Protein AF-A0AAV9V691-F1 (afdb_monomer)

Solvent-accessible surface area (backbone atoms only — not comparable to full-atom values): 13688 Å² total; per-residue (Å²): 112,44,96,52,54,82,47,73,67,55,52,52,52,66,67,30,69,69,50,48,50,52,45,25,58,55,44,58,69,41,47,50,92,83,67,84,75,72,40,71,74,77,94,79,80,56,60,44,80,75,78,66,87,93,63,87,56,94,46,43,72,40,26,26,56,48,25,24,44,19,45,75,71,29,72,48,34,29,52,55,43,41,38,36,78,71,73,39,44,90,69,46,62,90,45,53,35,74,49,48,75,72,30,50,37,33,71,47,79,34,92,55,38,46,93,62,92,50,74,54,46,69,54,70,33,84,50,69,40,36,71,58,64,63,39,53,26,38,38,93,49,43,62,63,52,47,41,51,60,72,50,44,40,34,46,43,77,42,93,51,72,90,46,60,81,44,72,86,56,44,42,83,38,81,86,61,90,59,52,72,50,51,34,66,63,38,40,24,37,52,43,69,86,78,40,48,88,62,42,59,93,78,50,49,38,63,54,72,78,41,44,60,73,40,71,51,75,45,53,44,65,34,39,34,29,28,56,36,74,70,86,74,84,91,135

Structure (mmCIF, N/CA/C/O backbone):
data_AF-A0AAV9V691-F1
#
_entry.id   AF-A0AAV9V691-F1
#
loop_
_atom_site.group_PDB
_atom_site.id
_atom_site.type_symbol
_atom_site.label_atom_id
_atom_site.label_alt_id
_atom_site.label_comp_id
_atom_site.label_asym_id
_atom_site.label_entity_id
_atom_site.label_seq_id
_atom_site.pdbx_PDB_ins_code
_atom_site.Cartn_x
_atom_site.Cartn_y
_atom_site.Cartn_z
_atom_site.occupancy
_atom_site.B_iso_or_equiv
_atom_site.auth_seq_id
_atom_site.auth_comp_id
_atom_site.auth_asym_id
_atom_site.auth_atom_id
_atom_site.pdbx_PDB_model_num
ATOM 1 N N . MET A 1 1 ? -16.175 6.890 -10.662 1.00 84.31 1 MET A N 1
ATOM 2 C CA . MET A 1 1 ? -16.236 6.809 -9.187 1.00 84.31 1 MET A CA 1
ATOM 3 C C . MET A 1 1 ? -17.345 7.741 -8.751 1.00 84.31 1 MET A C 1
ATOM 5 O O . MET A 1 1 ? -17.356 8.876 -9.211 1.00 84.31 1 MET A O 1
ATOM 9 N N . TYR A 1 2 ? -18.272 7.267 -7.932 1.00 90.62 2 TYR A N 1
ATOM 10 C CA . TYR A 1 2 ? -19.352 8.063 -7.368 1.00 90.62 2 TYR A CA 1
ATOM 11 C C . TYR A 1 2 ? -18.982 8.450 -5.936 1.00 90.62 2 TYR A C 1
ATOM 13 O O . TYR A 1 2 ? -18.690 7.578 -5.114 1.00 90.62 2 TYR A O 1
ATOM 21 N N . ALA A 1 3 ? -19.002 9.751 -5.639 1.00 92.06 3 ALA A N 1
ATOM 22 C CA . ALA A 1 3 ? -18.793 10.302 -4.298 1.00 92.06 3 ALA A CA 1
ATOM 23 C C . ALA A 1 3 ? -20.068 10.152 -3.445 1.00 92.06 3 ALA A C 1
ATOM 25 O O . ALA A 1 3 ? -20.663 11.128 -2.998 1.00 92.06 3 ALA A O 1
ATOM 26 N N . ILE A 1 4 ? -20.524 8.908 -3.296 1.00 94.56 4 ILE A N 1
ATOM 27 C CA . ILE A 1 4 ? -21.661 8.515 -2.463 1.00 94.56 4 ILE A CA 1
ATOM 28 C C . ILE A 1 4 ? -21.077 7.697 -1.324 1.00 94.56 4 ILE A C 1
ATOM 30 O O . ILE A 1 4 ? -20.443 6.674 -1.572 1.00 94.56 4 ILE A O 1
ATOM 34 N N . PHE A 1 5 ? -21.264 8.163 -0.096 1.00 95.25 5 PHE A N 1
ATOM 35 C CA . PHE A 1 5 ? -20.570 7.607 1.062 1.00 95.25 5 PHE A CA 1
ATOM 36 C C . PHE A 1 5 ? -21.509 6.898 2.035 1.00 95.25 5 PHE A C 1
ATOM 38 O O . PHE A 1 5 ? -21.059 5.981 2.705 1.00 95.25 5 PHE A O 1
ATOM 45 N N . ASP A 1 6 ? -22.788 7.274 2.096 1.00 96.00 6 ASP A N 1
ATOM 46 C CA . ASP A 1 6 ? -23.715 6.906 3.180 1.00 96.00 6 ASP A CA 1
ATOM 47 C C . ASP A 1 6 ? -25.071 6.388 2.656 1.00 96.00 6 ASP A C 1
ATOM 49 O O . ASP A 1 6 ? -26.141 6.693 3.177 1.00 96.00 6 ASP A O 1
ATOM 53 N N . SER A 1 7 ? -25.064 5.655 1.538 1.00 96.81 7 SER A N 1
ATOM 54 C CA . SER A 1 7 ? -26.305 5.067 1.014 1.00 96.81 7 SER A CA 1
ATOM 55 C C . SER A 1 7 ? -26.796 3.893 1.881 1.00 96.81 7 SER A C 1
ATOM 57 O O . SER A 1 7 ? -25.975 3.192 2.483 1.00 96.81 7 SER A O 1
ATOM 59 N N . PRO A 1 8 ? -28.110 3.579 1.882 1.00 97.69 8 PRO A N 1
ATOM 60 C CA . PRO A 1 8 ? -28.641 2.420 2.607 1.00 97.69 8 PRO A CA 1
ATOM 61 C C . PRO A 1 8 ? -27.937 1.102 2.260 1.00 97.69 8 PRO A C 1
ATOM 63 O O . PRO A 1 8 ? -27.671 0.293 3.144 1.00 97.69 8 PRO A O 1
ATOM 66 N N . MET A 1 9 ? -27.576 0.910 0.986 1.00 95.88 9 MET A N 1
ATOM 67 C CA . MET A 1 9 ? -26.823 -0.259 0.525 1.00 95.88 9 MET A CA 1
ATOM 68 C C . MET A 1 9 ? -25.415 -0.311 1.137 1.00 95.88 9 MET A C 1
ATOM 70 O O . MET A 1 9 ? -25.027 -1.348 1.671 1.00 95.88 9 MET A O 1
ATOM 74 N N . GLN A 1 10 ? -24.669 0.801 1.130 1.00 97.19 10 GLN A N 1
ATOM 75 C CA . GLN A 1 10 ? -23.324 0.841 1.718 1.00 97.19 10 GLN A CA 1
ATOM 76 C C . GLN A 1 10 ? -23.354 0.557 3.222 1.00 97.19 10 GLN A C 1
ATOM 78 O O . GLN A 1 10 ? -22.519 -0.196 3.720 1.00 97.19 10 GLN A O 1
ATOM 83 N N . ASN A 1 11 ? -24.327 1.114 3.943 1.00 97.06 11 ASN A N 1
ATOM 84 C CA . ASN A 1 11 ? -24.468 0.873 5.378 1.00 97.06 11 ASN A CA 1
ATOM 85 C C . ASN A 1 11 ? -24.881 -0.561 5.691 1.00 97.06 11 ASN A C 1
ATOM 87 O O . ASN A 1 11 ? -24.347 -1.148 6.633 1.00 97.06 11 ASN A O 1
ATOM 91 N N . ALA A 1 12 ? -25.769 -1.150 4.887 1.00 97.06 12 ALA A N 1
ATOM 92 C CA . ALA A 1 12 ? -26.152 -2.549 5.033 1.00 97.06 12 ALA A CA 1
ATOM 93 C C . ALA A 1 12 ? -24.950 -3.490 4.849 1.00 97.06 12 ALA A C 1
ATOM 95 O O . ALA A 1 12 ? -24.762 -4.392 5.658 1.00 97.06 12 ALA A O 1
ATOM 96 N N . ILE A 1 13 ? -24.097 -3.250 3.845 1.00 96.62 13 ILE A N 1
ATOM 97 C CA . ILE A 1 13 ? -22.879 -4.050 3.630 1.00 96.62 13 ILE A CA 1
ATOM 98 C C . ILE A 1 13 ? -21.890 -3.872 4.788 1.00 96.62 13 ILE A C 1
ATOM 100 O O . I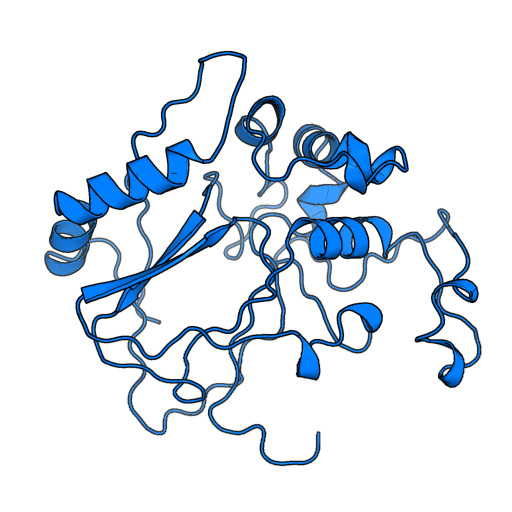LE A 1 13 ? -21.435 -4.858 5.362 1.00 96.62 13 ILE A O 1
ATOM 104 N N . ARG A 1 14 ? -21.581 -2.626 5.179 1.00 96.19 14 ARG A N 1
ATOM 105 C CA . ARG A 1 14 ? -20.597 -2.333 6.241 1.00 96.19 14 ARG A CA 1
ATOM 106 C C . ARG A 1 14 ? -20.982 -2.927 7.594 1.00 96.19 14 ARG A C 1
ATOM 108 O O . ARG A 1 14 ? -20.100 -3.336 8.340 1.00 96.19 14 ARG A O 1
ATOM 115 N N . SER A 1 15 ? -22.279 -2.954 7.902 1.00 96.31 15 SER A N 1
ATOM 116 C CA . SER A 1 15 ? -22.815 -3.483 9.163 1.00 96.31 15 SER A CA 1
ATOM 117 C C . SER A 1 15 ? -23.206 -4.963 9.103 1.00 96.31 15 SER A C 1
ATOM 119 O O . SER A 1 15 ? -23.631 -5.514 10.119 1.00 96.31 15 SER A O 1
ATOM 121 N N . HIS A 1 16 ? -23.053 -5.629 7.951 1.00 97.75 16 HIS A N 1
ATOM 122 C CA . HIS A 1 16 ? -23.400 -7.040 7.817 1.00 97.75 16 HIS A CA 1
ATOM 123 C C . HIS A 1 16 ? -22.534 -7.903 8.758 1.00 97.75 16 HIS A C 1
ATOM 125 O O . HIS A 1 16 ? -21.306 -7.759 8.745 1.00 97.75 16 HIS A O 1
ATOM 131 N N . PRO A 1 17 ? -23.113 -8.839 9.538 1.00 97.81 17 PRO A N 1
ATOM 132 C CA . PRO A 1 17 ? -22.362 -9.633 10.515 1.00 97.81 17 PRO A CA 1
ATOM 133 C C . PRO A 1 17 ? -21.155 -10.377 9.928 1.00 97.81 17 PRO A C 1
ATOM 135 O O . PRO A 1 17 ? -20.081 -10.373 10.528 1.00 97.81 17 PRO A O 1
ATOM 138 N N . ASP A 1 18 ? -21.295 -10.957 8.732 1.00 97.62 18 ASP A N 1
ATOM 139 C CA . ASP A 1 18 ? -20.185 -11.658 8.068 1.00 97.62 18 ASP A CA 1
ATOM 140 C C . ASP A 1 18 ? -19.068 -10.707 7.625 1.00 97.62 18 ASP A C 1
ATOM 142 O O . ASP A 1 18 ? -17.893 -11.071 7.676 1.00 97.62 18 ASP A O 1
ATOM 146 N N . HIS A 1 19 ? -19.416 -9.471 7.256 1.00 97.31 19 HIS A N 1
ATOM 147 C CA . HIS A 1 19 ? -18.444 -8.453 6.872 1.00 97.31 19 HIS A CA 1
ATOM 148 C C . HIS A 1 19 ? -17.639 -7.978 8.093 1.00 97.31 19 HIS A C 1
ATOM 150 O O . HIS A 1 19 ? -16.414 -7.889 8.046 1.00 97.31 19 HIS A O 1
ATOM 156 N N . LEU A 1 20 ? -18.308 -7.765 9.229 1.00 98.00 20 LEU A N 1
ATOM 157 C CA . LEU A 1 20 ? -17.634 -7.455 10.494 1.00 98.00 20 LEU A CA 1
ATOM 158 C C . LEU A 1 20 ? -16.747 -8.619 10.963 1.00 98.00 20 LEU A C 1
ATOM 160 O O . LEU A 1 20 ? -15.638 -8.401 11.451 1.00 98.00 20 LEU A O 1
ATOM 164 N N . LYS A 1 21 ? -17.209 -9.863 10.780 1.00 98.25 21 LYS A N 1
ATOM 165 C CA . LYS A 1 21 ? -16.448 -11.068 11.126 1.00 98.25 21 LYS A CA 1
ATOM 166 C C . LYS A 1 21 ? -15.164 -11.184 10.305 1.00 98.25 21 LYS A C 1
ATOM 168 O O . LYS A 1 21 ? -14.109 -11.384 10.900 1.00 98.25 21 LYS A O 1
ATOM 173 N N . ILE A 1 22 ? -15.231 -11.037 8.976 1.00 98.00 22 ILE A N 1
ATOM 174 C CA . ILE A 1 22 ? -14.033 -11.134 8.127 1.00 98.00 22 ILE A CA 1
ATOM 175 C C . ILE A 1 22 ? -13.051 -9.995 8.407 1.00 98.00 22 ILE A C 1
ATOM 177 O O . ILE A 1 22 ? -11.857 -10.254 8.515 1.00 98.00 22 ILE A O 1
ATOM 181 N N . GLN A 1 23 ? -13.530 -8.764 8.617 1.00 98.25 23 GLN A N 1
ATOM 182 C CA . GLN A 1 23 ? -12.665 -7.639 8.977 1.00 98.25 23 GLN A CA 1
ATOM 183 C C . GLN A 1 23 ? -11.937 -7.874 10.301 1.00 98.25 23 GLN A C 1
ATOM 185 O O . GLN A 1 23 ? -10.727 -7.678 10.366 1.00 98.25 23 GLN A O 1
ATOM 190 N N . ARG A 1 24 ? -12.641 -8.362 11.333 1.00 98.31 24 ARG A N 1
ATOM 191 C CA . ARG A 1 24 ? -12.008 -8.731 12.606 1.00 98.31 24 ARG A CA 1
ATOM 192 C C . ARG A 1 24 ? -10.957 -9.825 12.411 1.00 98.31 24 ARG A C 1
ATOM 194 O O . ARG A 1 24 ? -9.867 -9.720 12.961 1.00 98.31 24 ARG A O 1
ATOM 201 N N . SER A 1 25 ? -11.261 -10.859 11.623 1.00 98.44 25 SER A N 1
ATOM 202 C CA . SER A 1 25 ? -10.307 -11.933 11.320 1.00 98.44 25 SER A CA 1
ATOM 203 C C . SER A 1 25 ? -9.070 -11.435 10.571 1.00 98.44 25 SER A C 1
ATOM 205 O O . SER A 1 25 ? -7.972 -11.886 10.874 1.00 98.44 25 SER A O 1
ATOM 207 N N . LEU A 1 26 ? -9.230 -10.503 9.628 1.00 98.38 26 LEU A N 1
ATOM 208 C CA . LEU A 1 26 ? -8.114 -9.883 8.913 1.00 98.38 26 LEU A CA 1
ATOM 209 C C . LEU A 1 26 ? -7.270 -9.014 9.848 1.00 98.38 26 LEU A C 1
ATOM 211 O O . LEU A 1 26 ? -6.055 -9.170 9.888 1.00 98.38 26 LEU A O 1
ATOM 215 N N . ASN A 1 27 ? -7.898 -8.144 10.642 1.00 98.00 27 ASN A N 1
ATOM 216 C CA . ASN A 1 27 ? -7.187 -7.291 11.594 1.00 98.00 27 ASN A CA 1
ATOM 217 C C . ASN A 1 27 ? -6.409 -8.111 12.634 1.00 98.00 27 ASN A C 1
ATOM 219 O O . ASN A 1 27 ? -5.321 -7.709 13.019 1.00 98.00 27 ASN A O 1
ATOM 223 N N . ALA A 1 28 ? -6.917 -9.280 13.035 1.00 97.44 28 ALA A N 1
ATOM 224 C CA . ALA A 1 28 ? -6.235 -10.187 13.961 1.00 97.44 28 ALA A CA 1
ATOM 225 C C . ALA A 1 28 ? -4.963 -10.853 13.391 1.00 97.44 28 ALA A C 1
ATOM 227 O O . ALA A 1 28 ? -4.274 -11.554 14.128 1.00 97.44 28 ALA A O 1
ATOM 228 N N . LEU A 1 29 ? -4.652 -10.668 12.100 1.00 97.44 29 LEU A N 1
ATOM 229 C CA . LEU A 1 29 ? -3.357 -11.061 11.526 1.00 97.44 29 LEU A CA 1
ATOM 230 C C . LEU A 1 29 ? -2.223 -10.121 11.948 1.00 97.44 29 LEU A C 1
ATOM 232 O O . LEU A 1 29 ? -1.059 -10.500 11.869 1.00 97.44 29 LEU A O 1
ATOM 236 N N . TRP A 1 30 ? -2.568 -8.905 12.364 1.00 97.62 30 TRP A N 1
ATOM 237 C CA . TRP A 1 30 ? -1.624 -7.936 12.893 1.00 97.62 30 TRP A CA 1
ATOM 238 C C . TRP A 1 30 ? -1.417 -8.155 14.387 1.00 97.62 30 TRP A C 1
ATOM 240 O O . TRP A 1 30 ? -2.305 -8.662 15.078 1.00 97.62 30 TRP A O 1
ATOM 250 N N . HIS A 1 31 ? -0.259 -7.746 14.897 1.00 97.06 31 HIS A N 1
ATOM 251 C CA . HIS A 1 31 ? 0.079 -7.901 16.309 1.00 97.06 31 HIS A CA 1
ATOM 252 C C . HIS A 1 31 ? 0.609 -6.604 16.921 1.00 97.06 31 HIS A C 1
ATOM 254 O O . HIS A 1 31 ? 1.127 -5.732 16.230 1.00 97.06 31 HIS A O 1
ATOM 260 N N . ASP A 1 32 ? 0.397 -6.464 18.227 1.00 96.12 32 ASP A N 1
ATOM 261 C CA . ASP A 1 32 ? 0.822 -5.327 19.042 1.00 96.12 32 ASP A CA 1
ATOM 262 C C . ASP A 1 32 ? 1.075 -5.829 20.466 1.00 96.12 32 ASP A C 1
ATOM 264 O O . ASP A 1 32 ? 0.143 -6.217 21.176 1.00 96.12 32 ASP A O 1
ATOM 268 N N . GLU A 1 33 ? 2.331 -5.820 20.899 1.00 93.00 33 GLU A N 1
ATOM 269 C CA . GLU A 1 33 ? 2.712 -6.309 22.228 1.00 93.00 33 GLU A CA 1
ATOM 270 C C . GLU A 1 33 ? 2.202 -5.415 23.371 1.00 93.00 33 GLU A C 1
ATOM 272 O O . GLU A 1 33 ? 2.135 -5.858 24.518 1.00 93.00 33 GLU A O 1
ATOM 277 N N . THR A 1 34 ? 1.814 -4.167 23.084 1.00 93.31 34 THR A N 1
ATOM 278 C CA . THR A 1 34 ? 1.322 -3.234 24.112 1.00 93.31 34 THR 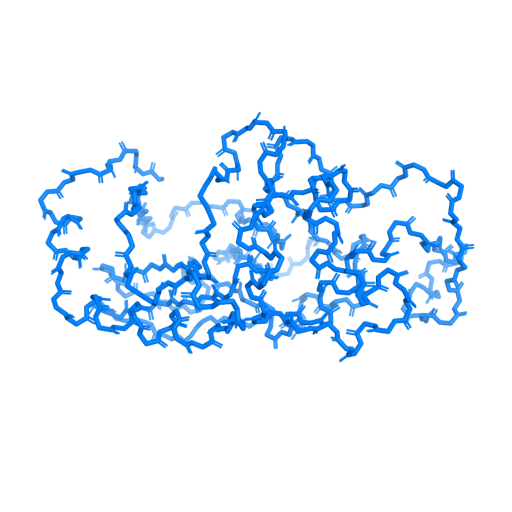A CA 1
ATOM 279 C C . THR A 1 34 ? -0.101 -3.550 24.579 1.00 93.31 34 THR A C 1
ATOM 281 O O . THR A 1 34 ? -0.492 -3.144 25.673 1.00 93.31 34 THR A O 1
ATOM 284 N N . GLY A 1 35 ? -0.886 -4.264 23.761 1.00 89.31 35 GLY A N 1
ATOM 285 C CA . GLY A 1 35 ? -2.296 -4.562 24.032 1.00 89.31 35 GLY A CA 1
ATOM 286 C C . GLY A 1 35 ? -3.246 -3.361 23.919 1.00 89.31 35 GLY A C 1
ATOM 287 O O . GLY A 1 35 ? -4.389 -3.451 24.362 1.00 89.31 35 GLY A O 1
ATOM 288 N N . GLU A 1 36 ? -2.800 -2.238 23.348 1.00 93.31 36 GLU A N 1
ATOM 289 C CA . GLU A 1 36 ? -3.615 -1.020 23.196 1.00 93.31 36 GLU A CA 1
ATOM 290 C C . GLU A 1 36 ? -4.531 -1.049 21.962 1.00 93.31 36 GLU A C 1
ATOM 292 O O . GLU A 1 36 ? -5.448 -0.234 21.841 1.00 93.31 36 GLU A O 1
ATOM 297 N N . THR A 1 37 ? -4.290 -1.974 21.033 1.00 95.12 37 THR A N 1
ATOM 298 C CA . THR A 1 37 ? -5.071 -2.126 19.803 1.00 95.12 37 THR A CA 1
ATOM 299 C C . THR A 1 37 ? -6.130 -3.223 19.926 1.00 95.12 37 THR A C 1
ATOM 301 O O . THR A 1 37 ? -6.030 -4.150 20.728 1.00 95.12 37 THR A O 1
ATOM 304 N N . SER A 1 38 ? -7.186 -3.109 19.118 1.00 95.81 38 SER A N 1
ATOM 305 C CA . SER A 1 38 ? -8.257 -4.105 19.013 1.00 95.81 38 SER A CA 1
ATOM 306 C C . SER A 1 38 ? -8.442 -4.512 17.551 1.00 95.81 38 SER A C 1
ATOM 308 O O . SER A 1 38 ? -8.369 -3.648 16.674 1.00 95.81 38 SER A O 1
ATOM 310 N N . PRO A 1 39 ? -8.736 -5.795 17.260 1.00 97.06 39 PRO A N 1
ATOM 311 C CA . PRO A 1 39 ? -9.086 -6.220 15.910 1.00 97.06 39 PRO A CA 1
ATOM 312 C C . PRO A 1 39 ? -10.493 -5.764 15.486 1.00 97.06 39 PRO A C 1
ATOM 314 O O . PRO A 1 39 ? -10.868 -5.946 14.326 1.00 97.06 39 PRO A O 1
ATOM 317 N N . ASP A 1 40 ? -11.292 -5.196 16.395 1.00 96.94 40 ASP A N 1
ATOM 318 C CA . ASP A 1 40 ? -12.633 -4.704 16.084 1.00 96.94 40 ASP A CA 1
ATOM 319 C C . ASP A 1 40 ? -12.592 -3.575 15.042 1.00 96.94 40 ASP A C 1
ATOM 321 O O . ASP A 1 40 ? -11.902 -2.572 15.240 1.00 96.94 40 ASP A O 1
ATOM 325 N N . PRO A 1 41 ? -13.322 -3.706 13.920 1.00 96.12 41 PRO A N 1
ATOM 326 C CA . PRO A 1 41 ? -13.259 -2.715 12.860 1.00 96.12 41 PRO A CA 1
ATOM 327 C C . PRO A 1 41 ? -14.014 -1.432 13.217 1.00 96.12 41 PRO A C 1
ATOM 329 O O . PRO A 1 41 ? -15.099 -1.454 13.800 1.00 96.12 41 PRO A O 1
ATOM 332 N N . LEU A 1 42 ? -13.470 -0.306 12.757 1.00 95.00 42 LEU A N 1
ATOM 333 C CA . LEU A 1 42 ? -14.174 0.971 12.687 1.00 95.00 42 LEU A CA 1
ATOM 334 C C . LEU A 1 42 ? -14.857 1.131 11.323 1.00 95.00 42 LEU A C 1
ATOM 336 O O . LEU A 1 42 ? -14.433 0.554 10.320 1.00 95.00 42 LEU A O 1
ATOM 340 N N . ILE A 1 43 ? -15.896 1.965 11.265 1.00 94.00 43 ILE A N 1
ATOM 341 C CA . ILE A 1 43 ? -16.561 2.289 9.999 1.00 94.00 43 ILE A CA 1
ATOM 342 C C . ILE A 1 43 ? -15.767 3.379 9.272 1.00 94.00 43 ILE A C 1
ATOM 344 O O . ILE A 1 43 ? -15.696 4.518 9.731 1.00 94.00 43 ILE A O 1
ATOM 348 N N . TYR A 1 44 ? -15.225 3.038 8.103 1.00 94.25 44 TYR A N 1
ATOM 349 C CA . TYR A 1 44 ? -14.601 3.980 7.175 1.00 94.25 44 TYR A CA 1
ATOM 350 C C . TYR A 1 44 ? -15.508 4.219 5.962 1.00 94.25 44 TYR A C 1
ATOM 352 O O . TYR A 1 44 ? -15.948 3.278 5.294 1.00 94.25 44 TYR A O 1
ATOM 360 N N . TYR A 1 45 ? -15.808 5.487 5.689 1.00 94.62 45 TYR A N 1
ATOM 361 C CA . TYR A 1 45 ? -16.681 5.898 4.594 1.00 94.62 45 TYR A CA 1
ATOM 362 C C . TYR A 1 45 ? -15.854 6.122 3.329 1.00 94.62 45 TYR A C 1
ATOM 364 O O . TYR A 1 45 ? -15.000 7.001 3.287 1.00 94.62 45 TYR A O 1
ATOM 372 N N . ASP A 1 46 ? -16.150 5.347 2.289 1.00 94.94 46 ASP A N 1
ATOM 373 C CA . ASP A 1 46 ? -15.528 5.452 0.967 1.00 94.94 46 ASP A CA 1
ATOM 374 C C . ASP A 1 46 ? -16.605 5.404 -0.127 1.00 94.94 46 ASP A C 1
ATOM 376 O O . ASP A 1 46 ? -17.746 4.986 0.119 1.00 94.94 46 ASP A O 1
ATOM 380 N N . GLY A 1 47 ? -16.258 5.895 -1.313 1.00 94.75 47 GLY A N 1
ATOM 381 C CA . GLY A 1 47 ? -17.152 5.999 -2.456 1.00 94.75 47 GLY A CA 1
ATOM 382 C C . GLY A 1 47 ? -17.439 4.654 -3.126 1.00 94.75 47 GLY A C 1
ATOM 383 O O . GLY A 1 47 ? -16.895 3.609 -2.775 1.00 94.75 47 GLY A O 1
ATOM 384 N N . VAL A 1 48 ? -18.288 4.690 -4.153 1.00 94.69 48 VAL A N 1
ATOM 385 C CA . VAL A 1 48 ? -18.664 3.505 -4.939 1.00 94.69 48 VAL A CA 1
ATOM 386 C C . VAL A 1 48 ? -18.088 3.607 -6.342 1.00 94.69 48 VAL A C 1
ATOM 388 O O . VAL A 1 48 ? -18.135 4.657 -6.991 1.00 94.69 48 VAL A O 1
ATOM 391 N N . ARG A 1 49 ? -17.564 2.495 -6.853 1.00 91.38 49 ARG A N 1
ATOM 392 C CA . ARG A 1 49 ? -17.117 2.395 -8.240 1.00 91.38 49 ARG A CA 1
ATOM 393 C C . ARG A 1 49 ? -18.109 1.567 -9.042 1.00 91.38 49 ARG A C 1
ATOM 395 O O . ARG A 1 49 ? -18.166 0.358 -8.873 1.00 91.38 49 ARG A O 1
ATOM 402 N N . ASP A 1 50 ? -18.801 2.224 -9.960 1.00 90.31 50 ASP A N 1
ATOM 403 C CA . ASP A 1 50 ? -19.510 1.576 -11.060 1.00 90.31 50 ASP A CA 1
ATOM 404 C C . ASP A 1 50 ? -18.793 1.936 -12.371 1.00 90.31 50 ASP A C 1
ATOM 406 O O . ASP A 1 50 ? -18.377 3.084 -12.578 1.00 90.31 50 ASP A O 1
ATOM 410 N N . ARG A 1 51 ? -18.535 0.906 -13.178 1.00 85.81 51 ARG A N 1
ATOM 411 C CA . ARG A 1 51 ? -17.813 0.977 -14.449 1.00 85.81 51 ARG A CA 1
ATOM 412 C C . ARG A 1 51 ? -18.595 0.160 -15.479 1.00 85.81 51 ARG A C 1
ATOM 414 O O . ARG A 1 51 ? -18.401 -1.055 -15.550 1.00 85.81 51 ARG A O 1
ATOM 421 N N . PRO A 1 52 ? -19.430 0.812 -16.299 1.00 85.38 52 PRO A N 1
ATOM 422 C CA . PRO A 1 52 ? -20.120 0.147 -17.388 1.00 85.38 52 PRO A CA 1
ATOM 423 C C . PRO A 1 52 ? -19.153 -0.528 -18.379 1.00 85.38 52 PRO A C 1
ATOM 425 O O . PRO A 1 52 ? -18.014 -0.068 -18.558 1.00 85.38 52 PRO A O 1
ATOM 428 N N . PRO A 1 53 ? -19.603 -1.587 -19.077 1.00 83.31 53 PRO A N 1
ATOM 429 C CA . PRO A 1 53 ? -18.845 -2.198 -20.162 1.00 83.31 53 PRO A CA 1
ATOM 430 C C . PRO A 1 53 ? -18.398 -1.165 -21.205 1.00 83.31 53 PRO A C 1
ATOM 432 O O . PRO A 1 53 ? -19.096 -0.190 -21.472 1.00 83.31 53 PRO A O 1
ATOM 435 N N . ASN A 1 54 ? -17.237 -1.397 -21.825 1.00 80.44 54 ASN A N 1
ATOM 436 C CA . ASN A 1 54 ? -16.649 -0.545 -22.871 1.00 80.44 54 ASN A CA 1
ATOM 437 C C . ASN A 1 54 ? -16.295 0.895 -22.454 1.00 80.44 54 ASN A C 1
ATOM 439 O O . ASN A 1 54 ? -15.912 1.697 -23.305 1.00 80.44 54 ASN A O 1
ATOM 443 N N . GLN A 1 55 ? -16.346 1.233 -21.163 1.00 79.44 55 GLN A N 1
ATOM 444 C CA . GLN A 1 55 ? -15.840 2.521 -20.702 1.00 79.44 55 GLN A CA 1
ATOM 445 C C . GLN A 1 55 ? -14.305 2.550 -20.755 1.00 79.44 55 GLN A C 1
ATOM 447 O O . GLN A 1 55 ? -13.623 1.734 -20.113 1.00 79.44 55 GLN A O 1
ATOM 452 N N . VAL A 1 56 ? -13.768 3.522 -21.500 1.00 72.38 56 VAL A N 1
ATOM 453 C CA . VAL A 1 56 ? -12.329 3.804 -21.560 1.00 72.38 56 VAL A CA 1
ATOM 454 C C . VAL A 1 56 ? -11.843 4.185 -20.165 1.00 72.38 56 VAL A C 1
ATOM 456 O O . VAL A 1 56 ? -12.406 5.054 -19.502 1.00 72.38 56 VAL A O 1
ATOM 459 N N . PHE A 1 57 ? -10.794 3.509 -19.714 1.00 72.00 57 PHE A N 1
ATOM 460 C CA . PHE A 1 57 ? -10.130 3.773 -18.448 1.00 72.00 57 PHE A CA 1
ATOM 461 C C . PHE A 1 57 ? -8.634 3.772 -18.718 1.00 72.00 57 PHE A C 1
ATOM 463 O O . PHE A 1 57 ? -8.128 2.799 -19.270 1.00 72.00 57 PHE A O 1
ATOM 470 N N . LEU A 1 58 ? -7.949 4.843 -18.318 1.00 68.8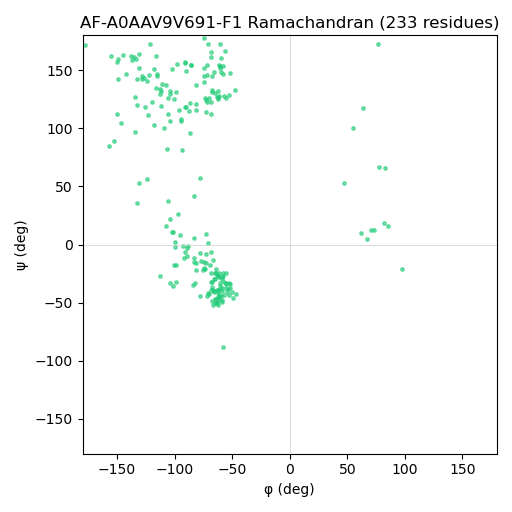1 58 LEU A N 1
ATOM 471 C CA . LEU A 1 58 ? -6.512 5.024 -18.550 1.00 68.81 58 LEU A CA 1
ATOM 472 C C . LEU A 1 58 ? -5.636 4.094 -17.695 1.00 68.81 58 LEU A C 1
ATOM 474 O O . LEU A 1 58 ? -4.415 4.131 -17.790 1.00 68.81 58 LEU A O 1
ATOM 478 N N . GLY A 1 59 ? -6.248 3.232 -16.878 1.00 75.88 59 GLY A N 1
ATOM 479 C CA . GLY A 1 59 ? -5.517 2.439 -15.904 1.00 75.88 59 GLY A CA 1
ATOM 480 C C . GLY A 1 59 ? -5.125 3.286 -14.698 1.00 75.88 59 GLY A C 1
ATOM 481 O O . GLY A 1 59 ? -5.307 4.502 -14.662 1.00 75.88 59 GLY A O 1
ATOM 482 N N . LEU A 1 60 ? -4.593 2.620 -13.685 1.00 86.25 60 LEU A N 1
ATOM 483 C CA . LEU A 1 60 ? -3.800 3.271 -12.652 1.00 86.25 60 LEU A CA 1
ATOM 484 C C . LEU A 1 60 ? -2.550 2.415 -12.488 1.00 86.25 60 LEU A C 1
ATOM 486 O O . LEU A 1 60 ? -2.671 1.217 -12.224 1.00 86.25 60 LEU A O 1
ATOM 490 N N . GLY A 1 61 ? -1.379 3.007 -12.729 1.00 91.62 61 GLY A N 1
ATOM 491 C CA . GLY A 1 61 ? -0.105 2.295 -12.663 1.00 91.62 61 GLY A CA 1
ATOM 492 C C . GLY A 1 61 ? 0.171 1.716 -11.270 1.00 91.62 61 GLY A C 1
ATOM 493 O O . GLY A 1 61 ? -0.578 1.998 -10.332 1.00 91.62 61 GLY A O 1
ATOM 494 N N . PRO A 1 62 ? 1.229 0.907 -11.116 1.00 95.56 62 PRO A N 1
ATOM 495 C CA . PRO A 1 62 ? 1.600 0.345 -9.824 1.00 95.56 62 PRO A CA 1
ATOM 496 C C . PRO A 1 62 ? 1.805 1.447 -8.780 1.00 95.56 62 PRO A C 1
ATOM 498 O O . PRO A 1 62 ? 2.552 2.399 -9.001 1.00 95.56 62 PRO A O 1
ATOM 501 N N . HIS A 1 63 ? 1.114 1.343 -7.651 1.00 96.81 63 HIS A N 1
ATOM 502 C CA . HIS A 1 63 ? 1.219 2.296 -6.551 1.00 96.81 63 HIS A CA 1
ATOM 503 C C . HIS A 1 63 ? 0.968 1.623 -5.206 1.00 96.81 63 HIS A C 1
ATOM 505 O O . HIS A 1 63 ? 0.365 0.554 -5.139 1.00 96.81 63 HIS A O 1
ATOM 511 N N . ILE A 1 64 ? 1.443 2.262 -4.142 1.00 96.88 64 ILE A N 1
ATOM 512 C CA . ILE A 1 64 ? 1.118 1.945 -2.754 1.00 96.88 64 ILE A CA 1
ATOM 513 C C . ILE A 1 64 ? 0.467 3.194 -2.165 1.00 96.88 64 ILE A C 1
ATOM 515 O O . ILE A 1 64 ? 1.043 4.287 -2.194 1.00 96.88 64 ILE A O 1
ATOM 519 N N . ASP A 1 65 ? -0.750 3.049 -1.654 1.00 94.75 65 ASP A N 1
ATOM 520 C CA . ASP A 1 65 ? -1.464 4.165 -1.043 1.00 94.75 65 ASP A CA 1
ATOM 521 C C . ASP A 1 65 ? -0.863 4.572 0.303 1.00 94.75 65 ASP A C 1
ATOM 523 O O . ASP A 1 65 ? 0.017 3.905 0.852 1.00 94.75 65 ASP A O 1
ATOM 527 N N . ALA A 1 66 ? -1.389 5.683 0.820 1.00 82.00 66 ALA A N 1
ATOM 528 C CA . ALA A 1 66 ? -1.123 6.231 2.142 1.00 82.00 66 ALA A CA 1
ATOM 529 C C . ALA A 1 66 ? 0.369 6.470 2.425 1.00 82.00 66 ALA A C 1
ATOM 531 O O . ALA A 1 66 ? 1.121 5.572 2.783 1.00 82.00 66 ALA A O 1
ATOM 532 N N . GLY A 1 67 ? 0.788 7.728 2.288 1.00 81.56 67 GLY A N 1
ATOM 533 C CA . GLY A 1 67 ? 2.101 8.180 2.734 1.00 81.56 67 GLY A CA 1
ATOM 534 C C . GLY A 1 67 ? 3.226 7.917 1.755 1.00 81.56 67 GLY A C 1
ATOM 535 O O . GLY A 1 67 ? 4.152 7.177 2.045 1.00 81.56 67 GLY A O 1
ATOM 536 N N . SER A 1 68 ? 3.177 8.570 0.598 1.00 94.81 68 SER A N 1
ATOM 537 C CA . SER A 1 68 ? 4.318 8.658 -0.315 1.00 94.81 68 SER A CA 1
ATOM 538 C C . SER A 1 68 ? 5.533 9.297 0.376 1.00 94.81 68 SER A C 1
ATOM 540 O O . SER A 1 68 ? 6.307 8.591 1.014 1.00 94.81 68 SER A O 1
ATOM 542 N N . LEU A 1 69 ? 5.690 10.626 0.358 1.00 96.12 69 LEU A N 1
ATOM 543 C CA . LEU A 1 69 ? 6.841 11.254 1.025 1.00 96.12 69 LEU A CA 1
ATOM 544 C C . LEU A 1 69 ? 6.858 11.029 2.553 1.00 96.12 69 LEU A C 1
ATOM 546 O O . LEU A 1 69 ? 7.928 11.010 3.163 1.00 96.12 69 LEU A O 1
ATOM 550 N N . SER A 1 70 ? 5.694 10.821 3.178 1.00 96.31 70 SER A N 1
ATOM 551 C CA . SER A 1 70 ? 5.570 10.602 4.626 1.00 96.31 70 SER A CA 1
ATOM 552 C C . SER A 1 70 ? 6.400 9.416 5.132 1.00 96.31 70 SER A C 1
ATOM 554 O O . SER A 1 70 ? 6.922 9.499 6.237 1.00 96.31 70 SER A O 1
ATOM 556 N N . ARG A 1 71 ? 6.596 8.359 4.325 1.00 96.56 71 ARG A N 1
ATOM 557 C CA . ARG A 1 71 ? 7.406 7.181 4.700 1.00 96.56 71 ARG A CA 1
ATOM 558 C C . ARG A 1 71 ? 8.860 7.514 5.043 1.00 96.56 71 ARG A C 1
ATOM 560 O O . ARG A 1 71 ? 9.461 6.838 5.871 1.00 96.56 71 ARG A O 1
ATOM 567 N N . TRP A 1 72 ? 9.417 8.562 4.435 1.00 96.88 72 TRP A N 1
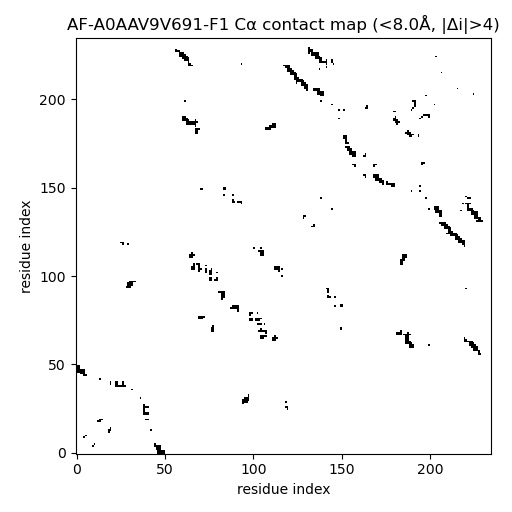ATOM 568 C CA . TRP A 1 72 ? 10.777 9.033 4.721 1.00 96.88 72 TRP A CA 1
ATOM 569 C C . TRP A 1 72 ? 10.795 10.261 5.638 1.00 96.88 72 TRP A C 1
ATOM 571 O O . TRP A 1 72 ? 11.705 10.418 6.457 1.00 96.88 72 TRP A O 1
ATOM 581 N N . ALA A 1 73 ? 9.809 11.150 5.491 1.00 96.50 73 ALA A N 1
ATOM 582 C CA . ALA A 1 73 ? 9.792 12.444 6.166 1.00 96.50 73 ALA A CA 1
ATOM 583 C C . ALA A 1 73 ? 9.234 12.391 7.594 1.00 96.50 73 ALA A C 1
ATOM 585 O O . ALA A 1 73 ? 9.693 13.149 8.448 1.00 96.50 73 ALA A O 1
ATOM 586 N N . GLU A 1 74 ? 8.249 11.532 7.861 1.00 97.50 74 GLU A N 1
ATOM 587 C CA . GLU A 1 74 ? 7.588 11.472 9.162 1.00 97.50 74 GLU A CA 1
ATOM 588 C C . GLU A 1 74 ? 8.361 10.548 10.113 1.00 97.50 74 GLU A C 1
ATOM 590 O O . GLU A 1 74 ? 8.571 9.384 9.772 1.00 97.50 74 GLU A O 1
ATOM 595 N N . PRO A 1 75 ? 8.826 11.029 11.283 1.00 98.19 75 PRO A N 1
ATOM 596 C CA . PRO A 1 75 ? 9.687 10.245 12.165 1.00 98.19 75 PRO A CA 1
ATOM 597 C C . PRO A 1 75 ? 9.101 8.902 12.608 1.00 98.19 75 PRO A C 1
ATOM 599 O O . PRO A 1 75 ? 9.823 7.904 12.599 1.00 98.19 75 PRO A O 1
ATOM 602 N N . THR A 1 76 ? 7.820 8.862 12.976 1.00 98.00 76 THR A N 1
ATOM 603 C CA . THR A 1 76 ? 7.168 7.645 13.479 1.00 98.00 76 THR A CA 1
ATOM 604 C C . THR A 1 76 ? 6.953 6.652 12.347 1.00 98.00 76 THR A C 1
ATOM 606 O O . THR A 1 76 ? 7.304 5.482 12.467 1.00 98.00 76 THR A O 1
ATOM 609 N N . TYR A 1 77 ? 6.488 7.126 11.193 1.00 97.38 77 TYR A N 1
ATOM 610 C CA . TYR A 1 77 ? 6.291 6.292 10.021 1.00 97.38 77 TYR A CA 1
ATOM 611 C C . TYR A 1 77 ? 7.616 5.769 9.463 1.00 97.38 77 TYR A C 1
ATOM 613 O O . TYR A 1 77 ? 7.723 4.598 9.115 1.00 97.38 77 TYR A O 1
ATOM 621 N N . ARG A 1 78 ? 8.669 6.588 9.456 1.00 97.44 78 ARG A N 1
ATOM 622 C CA . ARG A 1 78 ? 10.016 6.126 9.107 1.00 97.44 78 ARG A CA 1
ATOM 623 C C . ARG A 1 78 ? 10.498 5.037 10.068 1.00 97.44 78 ARG A C 1
ATOM 625 O O . ARG A 1 78 ? 11.129 4.082 9.624 1.00 97.44 78 ARG A O 1
ATOM 632 N N . LYS A 1 79 ? 10.179 5.153 11.363 1.00 98.19 79 LYS A N 1
ATOM 633 C CA . LYS A 1 79 ? 10.537 4.160 12.384 1.00 98.19 79 LYS A CA 1
ATOM 634 C C . LYS A 1 79 ? 9.840 2.809 12.177 1.00 98.19 79 LYS A C 1
ATOM 636 O O . LYS A 1 79 ? 10.453 1.787 12.456 1.00 98.19 79 LYS A O 1
ATOM 641 N N . VAL A 1 80 ? 8.637 2.770 11.596 1.00 97.69 80 VAL A N 1
ATOM 642 C CA . VAL A 1 80 ? 7.992 1.502 11.172 1.00 97.69 80 VAL A CA 1
ATOM 643 C C . VAL A 1 80 ? 8.926 0.659 10.296 1.00 97.69 80 VAL A C 1
ATOM 645 O O . VAL A 1 80 ? 8.930 -0.567 10.370 1.00 97.69 80 VAL A O 1
ATOM 648 N N . TYR A 1 81 ? 9.752 1.315 9.482 1.00 97.94 81 TYR A N 1
ATOM 649 C CA . TYR A 1 81 ? 10.672 0.665 8.554 1.00 97.94 81 TYR A CA 1
ATOM 650 C C . TYR A 1 81 ? 12.131 0.678 9.038 1.00 97.94 81 TYR A C 1
ATOM 652 O O . TYR A 1 81 ? 13.054 0.534 8.236 1.00 97.94 81 TYR A O 1
ATOM 660 N N . GLU A 1 82 ? 12.369 0.834 10.344 1.00 97.94 82 GLU A N 1
ATOM 661 C CA . GLU A 1 82 ? 13.714 0.906 10.935 1.00 97.94 82 GLU A CA 1
ATOM 662 C C . GLU A 1 82 ? 14.580 -0.316 10.588 1.00 97.94 82 GLU A C 1
ATOM 664 O O . GLU A 1 82 ? 15.762 -0.165 10.277 1.00 97.94 82 GLU A O 1
ATOM 669 N N . ALA A 1 83 ? 14.000 -1.519 10.540 1.00 98.12 83 ALA A N 1
ATOM 670 C CA . ALA A 1 83 ? 14.708 -2.727 10.110 1.00 98.12 83 ALA A CA 1
ATOM 671 C C . ALA A 1 83 ? 15.261 -2.608 8.674 1.00 98.12 83 ALA A C 1
ATOM 673 O O . ALA A 1 83 ? 16.397 -2.997 8.412 1.00 98.12 83 ALA A O 1
ATOM 674 N N . VAL A 1 84 ? 14.501 -2.001 7.755 1.00 98.25 84 VAL A N 1
ATOM 675 C CA . VAL A 1 84 ? 14.944 -1.757 6.372 1.00 98.25 84 VAL A CA 1
ATOM 676 C C . VAL A 1 84 ? 16.087 -0.743 6.351 1.00 98.25 84 VAL A C 1
ATOM 678 O O . VAL A 1 84 ? 17.141 -1.018 5.782 1.00 98.25 84 VAL A O 1
ATOM 681 N N . PHE A 1 85 ? 15.906 0.411 6.999 1.00 97.38 85 PHE A N 1
ATOM 682 C CA . PHE A 1 85 ? 16.903 1.487 6.988 1.00 97.38 85 PHE A CA 1
ATOM 683 C C . PHE A 1 85 ? 18.189 1.142 7.753 1.00 97.38 85 PHE A C 1
ATOM 685 O O . PHE A 1 85 ? 19.246 1.677 7.436 1.00 97.38 85 PHE A O 1
ATOM 692 N N . SER A 1 86 ? 18.126 0.223 8.717 1.00 97.19 86 SER A N 1
ATOM 693 C CA . SER A 1 86 ? 19.294 -0.304 9.437 1.00 97.19 86 SER A CA 1
ATOM 694 C C . SER A 1 86 ? 20.016 -1.441 8.698 1.00 97.19 86 SER A C 1
ATOM 696 O O . SER A 1 86 ? 20.937 -2.042 9.251 1.00 97.19 86 SER A O 1
ATOM 698 N N . GLY A 1 87 ? 19.615 -1.756 7.460 1.00 96.38 87 GLY A N 1
ATOM 699 C CA . GLY A 1 87 ? 20.274 -2.758 6.618 1.00 96.38 87 GLY A CA 1
ATOM 700 C C . GLY A 1 87 ? 19.873 -4.207 6.905 1.00 96.38 87 GLY A C 1
ATOM 701 O O . GLY A 1 87 ? 20.595 -5.113 6.507 1.00 96.38 87 GLY A O 1
ATOM 702 N N . ASN A 1 88 ? 18.741 -4.435 7.577 1.00 97.56 88 ASN A N 1
ATOM 703 C CA . ASN A 1 88 ? 18.193 -5.766 7.861 1.00 97.56 88 ASN A CA 1
ATOM 704 C C . ASN A 1 88 ? 16.745 -5.889 7.332 1.00 97.56 88 ASN A C 1
ATOM 706 O O . ASN A 1 88 ? 15.820 -6.136 8.117 1.00 97.56 88 ASN A O 1
ATOM 710 N N . PRO A 1 89 ? 16.486 -5.660 6.028 1.00 96.69 89 PRO A N 1
ATOM 711 C CA . PRO A 1 89 ? 15.127 -5.654 5.479 1.00 96.69 89 PRO A CA 1
ATOM 712 C C . PRO A 1 89 ? 14.367 -6.971 5.698 1.00 96.69 89 PRO A C 1
ATOM 714 O O . PRO A 1 89 ? 13.144 -6.958 5.818 1.00 96.69 89 PRO A O 1
ATOM 717 N N . GLU A 1 90 ? 15.071 -8.096 5.814 1.00 95.88 90 GLU A N 1
ATOM 718 C CA . GLU A 1 90 ? 14.511 -9.411 6.132 1.00 95.88 90 GLU A CA 1
ATOM 719 C C . GLU A 1 90 ? 13.880 -9.492 7.530 1.00 95.88 90 GLU A C 1
ATOM 721 O O . GLU A 1 90 ? 13.037 -10.355 7.770 1.00 95.88 90 GLU A O 1
ATOM 726 N N . LYS A 1 91 ? 14.255 -8.584 8.439 1.00 96.94 91 LYS A N 1
ATOM 727 C CA . LYS A 1 91 ? 13.681 -8.467 9.787 1.00 96.94 91 LYS A CA 1
ATOM 728 C C . LYS A 1 91 ? 12.490 -7.518 9.851 1.00 96.94 91 LYS A C 1
ATOM 730 O O . LYS A 1 91 ? 11.885 -7.397 10.911 1.00 96.94 91 LYS A O 1
ATOM 735 N N . HIS A 1 92 ? 12.169 -6.812 8.764 1.00 97.25 92 HIS A N 1
ATOM 736 C CA . HIS A 1 92 ? 10.977 -5.975 8.740 1.00 97.25 92 HIS A CA 1
ATOM 737 C C . HIS A 1 92 ? 9.730 -6.856 8.770 1.00 97.25 92 HIS A C 1
ATOM 739 O O . HIS A 1 92 ? 9.444 -7.563 7.801 1.00 97.25 92 HIS A O 1
ATOM 745 N N . ASP A 1 93 ? 8.997 -6.778 9.873 1.00 96.62 93 ASP A N 1
ATOM 746 C CA . ASP A 1 93 ? 7.679 -7.370 9.997 1.00 96.62 93 ASP A CA 1
ATOM 747 C C . ASP A 1 93 ? 6.620 -6.382 9.498 1.00 96.62 93 ASP A C 1
ATOM 749 O O . ASP A 1 93 ? 6.426 -5.309 10.068 1.00 96.62 93 ASP A O 1
ATOM 753 N N . ALA A 1 94 ? 5.942 -6.741 8.409 1.00 95.69 94 ALA A N 1
ATOM 754 C CA . ALA A 1 94 ? 4.880 -5.918 7.841 1.00 95.69 94 ALA A CA 1
ATOM 755 C C . ALA A 1 94 ? 3.597 -5.935 8.696 1.00 95.69 94 ALA A C 1
ATOM 757 O O . ALA A 1 94 ? 2.752 -5.069 8.508 1.00 95.69 94 ALA A O 1
ATOM 758 N N . TRP A 1 95 ? 3.456 -6.891 9.621 1.00 96.62 95 TRP A N 1
ATOM 759 C CA . TRP A 1 95 ? 2.248 -7.116 10.424 1.00 96.62 95 TRP A CA 1
ATOM 760 C C . TRP A 1 95 ? 2.329 -6.528 11.842 1.00 96.62 95 TRP A C 1
ATOM 762 O O . TRP A 1 95 ? 1.384 -6.677 12.619 1.00 96.62 95 TRP A O 1
ATOM 772 N N . ASP A 1 96 ? 3.434 -5.860 12.181 1.00 96.69 96 ASP A N 1
ATOM 773 C CA . ASP A 1 96 ? 3.648 -5.223 13.481 1.00 96.69 96 ASP A CA 1
ATOM 774 C C . ASP A 1 96 ? 2.959 -3.845 13.556 1.00 96.69 96 ASP A C 1
ATOM 776 O O . ASP A 1 96 ? 3.234 -2.927 12.772 1.00 96.69 96 ASP A O 1
ATOM 780 N N . LEU A 1 97 ? 2.052 -3.687 14.524 1.00 96.81 97 LEU A N 1
ATOM 781 C CA . LEU A 1 97 ? 1.369 -2.430 14.829 1.00 96.81 97 LEU A CA 1
ATOM 782 C C . LEU A 1 97 ? 2.066 -1.585 15.887 1.00 96.81 97 LEU A C 1
ATOM 784 O O . LEU A 1 97 ? 1.694 -0.419 16.015 1.00 96.81 97 LEU A O 1
ATOM 788 N N . GLY A 1 98 ? 3.058 -2.113 16.605 1.00 95.62 98 GLY A N 1
ATOM 789 C CA . GLY A 1 98 ? 3.668 -1.472 17.768 1.00 95.62 98 GLY A CA 1
ATOM 790 C C . GLY A 1 98 ? 4.066 -0.020 17.507 1.00 95.62 98 GLY A C 1
ATOM 791 O O . GLY A 1 98 ? 3.714 0.860 18.286 1.00 95.62 98 GLY A O 1
ATOM 792 N N . VAL A 1 99 ? 4.720 0.251 16.370 1.00 95.69 99 VAL A N 1
ATOM 793 C CA . VAL A 1 99 ? 5.014 1.623 15.903 1.00 95.69 99 VAL A CA 1
ATOM 794 C C . VAL A 1 99 ? 4.016 2.105 14.842 1.00 95.69 99 VAL A C 1
ATOM 796 O O . VAL A 1 99 ? 3.718 3.297 14.762 1.00 95.69 99 VAL A O 1
ATOM 799 N N . ARG A 1 100 ? 3.485 1.204 14.000 1.00 96.00 100 ARG A N 1
ATOM 800 C CA . ARG A 1 100 ? 2.640 1.577 12.849 1.00 96.00 100 ARG A CA 1
ATOM 801 C C . ARG A 1 100 ? 1.325 2.232 13.262 1.00 96.00 100 ARG A C 1
ATOM 803 O O . ARG A 1 100 ? 0.839 3.080 12.514 1.00 96.00 100 ARG A O 1
ATOM 810 N N . LYS A 1 101 ? 0.778 1.893 14.431 1.00 95.00 101 LYS A N 1
ATOM 811 C CA . LYS A 1 101 ? -0.458 2.493 14.955 1.00 95.00 101 LYS A CA 1
ATOM 812 C C . LYS A 1 101 ? -0.357 4.006 15.192 1.00 95.00 101 LYS A C 1
ATOM 814 O O . LYS A 1 101 ? -1.361 4.695 15.044 1.00 95.00 101 LYS A O 1
ATOM 819 N N . ASP A 1 102 ? 0.845 4.513 15.469 1.00 95.69 102 ASP A N 1
ATOM 820 C CA . ASP A 1 102 ? 1.110 5.932 15.749 1.00 95.69 102 ASP A CA 1
ATOM 821 C C . ASP A 1 102 ? 1.667 6.695 14.533 1.00 95.69 102 ASP A C 1
ATOM 823 O O . ASP A 1 102 ? 1.916 7.901 14.595 1.00 95.69 102 ASP A O 1
ATOM 827 N N . ALA A 1 103 ? 1.884 6.007 13.408 1.00 95.94 103 ALA A N 1
ATOM 828 C CA . ALA A 1 103 ? 2.471 6.596 12.212 1.00 95.94 103 ALA A CA 1
ATOM 829 C C . ALA A 1 103 ? 1.537 7.628 11.557 1.00 95.94 103 ALA A C 1
ATOM 831 O O . ALA A 1 103 ? 0.376 7.347 11.244 1.00 95.94 103 ALA A O 1
ATOM 832 N N . VAL A 1 104 ? 2.072 8.809 11.236 1.00 96.12 104 VAL A N 1
ATOM 833 C CA . VAL A 1 104 ? 1.312 9.873 10.565 1.00 96.12 104 VAL A CA 1
ATOM 834 C C . VAL A 1 104 ? 1.524 9.767 9.054 1.00 96.12 104 VAL A C 1
ATOM 836 O O . VAL A 1 104 ? 2.330 10.462 8.431 1.00 96.12 104 VAL A O 1
ATOM 839 N N . GLN A 1 105 ? 0.767 8.860 8.437 1.00 93.69 105 GLN A N 1
ATOM 840 C CA . GLN A 1 105 ? 0.869 8.570 7.002 1.00 93.69 105 GLN A CA 1
ATOM 841 C C . GLN A 1 105 ? 0.465 9.746 6.095 1.00 93.69 105 GLN A C 1
ATOM 843 O O . GLN A 1 105 ? 0.961 9.858 4.976 1.00 93.69 105 GLN A O 1
ATOM 848 N N . ASP A 1 106 ? -0.361 10.672 6.577 1.00 94.81 106 ASP A N 1
ATOM 849 C CA . ASP A 1 106 ? -0.800 11.867 5.852 1.00 94.81 106 ASP A CA 1
ATOM 850 C C . ASP A 1 106 ? -0.127 13.153 6.369 1.00 94.81 106 ASP A C 1
ATOM 852 O O . ASP A 1 106 ? -0.755 14.213 6.422 1.00 94.81 106 ASP A O 1
ATOM 856 N N . LEU A 1 107 ? 1.159 13.078 6.746 1.00 96.19 107 LEU A N 1
ATOM 857 C CA . LEU A 1 107 ? 1.961 14.249 7.136 1.00 96.19 107 LEU A CA 1
ATOM 858 C C . LEU A 1 107 ? 1.792 15.410 6.141 1.00 96.19 107 LEU A C 1
ATOM 860 O O . LEU A 1 107 ? 1.614 16.564 6.532 1.00 96.19 107 LEU A O 1
ATOM 864 N N . PHE A 1 108 ? 1.795 15.087 4.848 1.00 94.38 108 PHE A N 1
ATOM 865 C CA . PHE A 1 108 ? 1.407 15.999 3.781 1.00 94.38 108 PHE A CA 1
ATOM 866 C C . PHE A 1 108 ? -0.068 15.770 3.449 1.00 94.38 108 PHE A C 1
ATOM 868 O O . PHE A 1 108 ? -0.417 14.766 2.839 1.00 94.38 108 PHE A O 1
ATOM 875 N N . LYS A 1 109 ? -0.950 16.686 3.858 1.00 93.38 109 LYS A N 1
ATOM 876 C CA . LYS A 1 109 ? -2.396 16.546 3.631 1.00 93.38 109 LYS A CA 1
ATOM 877 C C . LYS A 1 109 ? -2.723 16.671 2.141 1.00 93.38 109 LYS A C 1
ATOM 879 O O . LYS A 1 109 ? -2.440 17.698 1.529 1.00 93.38 109 LYS A O 1
ATOM 884 N N . ALA A 1 110 ? -3.361 15.650 1.576 1.00 91.06 110 ALA A N 1
ATOM 885 C CA . ALA A 1 110 ? -3.880 15.661 0.211 1.00 91.06 110 ALA A CA 1
ATOM 886 C C . ALA A 1 110 ? -5.029 14.662 0.057 1.00 91.06 110 ALA A C 1
ATOM 888 O O . ALA A 1 110 ? -5.164 13.736 0.850 1.00 91.06 110 ALA A O 1
ATOM 889 N N . GLN A 1 111 ? -5.830 14.825 -0.999 1.00 86.25 111 GLN A N 1
ATOM 890 C CA . GLN A 1 111 ? -6.987 13.966 -1.281 1.00 86.25 111 GLN A CA 1
ATOM 891 C C . GLN A 1 111 ? -6.616 12.487 -1.508 1.0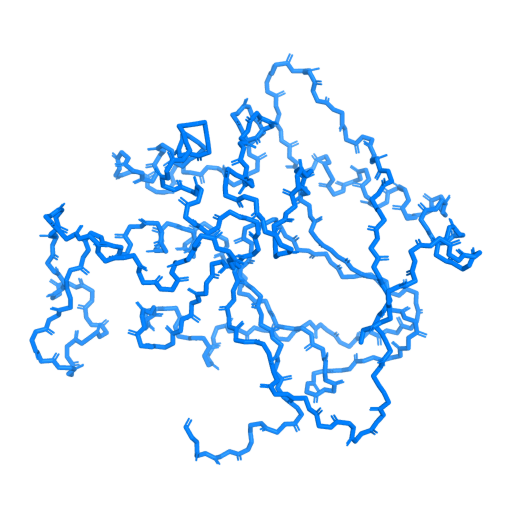0 86.25 111 GLN A C 1
ATOM 893 O O . GLN A 1 111 ? -7.451 11.609 -1.326 1.00 86.25 111 GLN A O 1
ATOM 898 N N . SER A 1 112 ? -5.378 12.213 -1.918 1.00 84.69 112 SER A N 1
ATOM 899 C CA . SER A 1 112 ? -4.843 10.862 -2.129 1.00 84.69 112 SER A CA 1
ATOM 900 C C . SER A 1 112 ? -4.462 10.141 -0.829 1.00 84.69 112 SER A C 1
ATOM 902 O O . SER A 1 112 ? -4.261 8.927 -0.845 1.00 84.69 112 SER A O 1
ATOM 904 N N . HIS A 1 113 ? -4.366 10.857 0.297 1.00 90.44 113 HIS A N 1
ATOM 905 C CA . HIS A 1 113 ? -3.947 10.293 1.578 1.00 90.44 113 HIS A CA 1
ATOM 906 C C . HIS A 1 113 ? -5.127 10.035 2.510 1.00 90.44 113 HIS A C 1
ATOM 908 O O . HIS A 1 113 ? -6.136 10.735 2.489 1.00 90.44 113 HIS A O 1
ATOM 914 N N . SER A 1 114 ? -4.964 9.038 3.378 1.00 90.81 114 SER A N 1
ATOM 915 C CA . SER A 1 114 ? -5.903 8.733 4.458 1.00 90.81 114 SER A CA 1
ATOM 916 C C . SER A 1 114 ? -5.335 9.208 5.792 1.00 90.81 114 SER A C 1
ATOM 918 O O . SER A 1 114 ? -4.207 8.862 6.132 1.00 90.81 114 SER A O 1
ATOM 920 N N . SER A 1 115 ? -6.138 9.907 6.592 1.00 90.62 115 SER A N 1
ATOM 921 C CA . SER A 1 115 ? -5.809 10.238 7.987 1.00 90.62 115 SER A CA 1
ATOM 922 C C . SER A 1 115 ? -6.021 9.073 8.959 1.00 90.62 115 SER A C 1
ATOM 924 O O . SER A 1 115 ? -5.677 9.174 10.131 1.00 90.62 115 SER A O 1
ATOM 926 N N . VAL A 1 116 ? -6.598 7.967 8.482 1.00 93.12 116 VAL A N 1
ATOM 927 C CA . VAL A 1 116 ? -6.893 6.769 9.275 1.00 93.12 116 VAL A CA 1
ATOM 928 C C . VAL A 1 116 ? -6.013 5.624 8.800 1.00 93.12 116 VAL A C 1
ATOM 930 O O . VAL A 1 116 ? -5.966 5.339 7.596 1.00 93.12 116 VA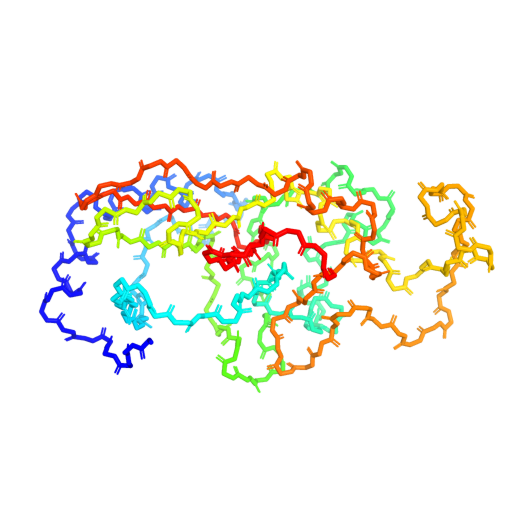L A O 1
ATOM 933 N N . PHE A 1 117 ? -5.337 4.952 9.730 1.00 94.75 117 PHE A N 1
ATOM 934 C CA . PHE A 1 117 ? -4.630 3.712 9.437 1.00 94.75 117 PHE A CA 1
ATOM 935 C C . PHE A 1 117 ? -5.623 2.627 8.996 1.00 94.75 117 PHE A C 1
ATOM 937 O O . PHE A 1 117 ? -6.612 2.346 9.671 1.00 94.75 117 PHE A O 1
ATOM 944 N N . ARG A 1 118 ? -5.358 2.024 7.836 1.00 96.31 118 ARG A N 1
ATOM 945 C CA . ARG A 1 118 ? -6.152 0.927 7.277 1.00 96.31 118 ARG A CA 1
ATOM 946 C C . ARG A 1 118 ? -5.237 -0.282 7.170 1.00 96.31 118 ARG A C 1
ATOM 948 O O . ARG A 1 118 ? -4.433 -0.321 6.247 1.00 96.31 118 ARG A O 1
ATOM 955 N N . ALA A 1 119 ? -5.371 -1.238 8.089 1.00 96.31 119 ALA A N 1
ATOM 956 C CA . ALA A 1 119 ? -4.615 -2.495 8.081 1.00 96.31 119 ALA A CA 1
ATOM 957 C C . ALA A 1 119 ? -4.733 -3.219 6.729 1.00 96.31 119 ALA A C 1
ATOM 959 O O . ALA A 1 119 ? -3.749 -3.657 6.131 1.00 96.31 119 ALA A O 1
ATOM 960 N N . PHE A 1 120 ? -5.954 -3.250 6.199 1.00 97.62 120 PHE A N 1
ATOM 961 C CA . PHE A 1 120 ? -6.245 -3.719 4.857 1.00 97.62 120 PHE A CA 1
ATOM 962 C C . PHE A 1 120 ? -7.058 -2.677 4.106 1.00 97.62 120 PHE A C 1
ATOM 964 O O . PHE A 1 120 ? 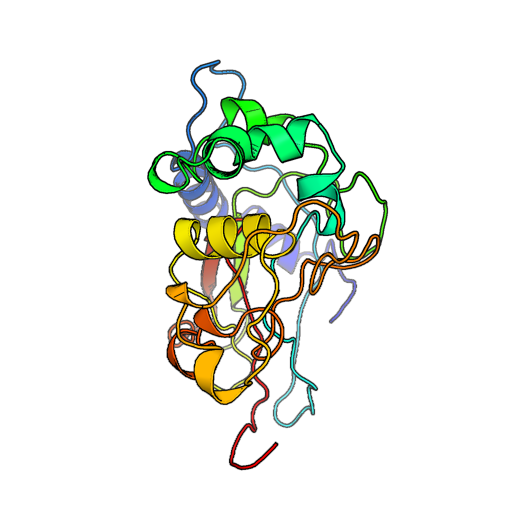-7.957 -2.036 4.655 1.00 97.62 120 PHE A O 1
ATOM 971 N N . GLN A 1 121 ? -6.769 -2.550 2.820 1.00 97.25 121 GLN A N 1
ATOM 972 C CA . GLN A 1 121 ? -7.730 -2.013 1.873 1.00 97.25 121 GLN A CA 1
ATOM 973 C C . GLN A 1 121 ? -8.535 -3.168 1.282 1.00 97.25 121 GLN A C 1
ATOM 975 O O . GLN A 1 121 ? -8.084 -4.315 1.267 1.00 97.25 121 GLN A O 1
ATOM 980 N N . GLY A 1 122 ? -9.728 -2.871 0.785 1.00 95.94 122 GLY A N 1
ATOM 981 C CA . GLY A 1 122 ? -10.567 -3.881 0.170 1.00 95.94 122 GLY A CA 1
ATOM 982 C C . GLY A 1 122 ? -11.861 -3.318 -0.383 1.00 95.94 122 GLY A C 1
ATOM 983 O O . GLY A 1 122 ? -12.187 -2.147 -0.186 1.00 95.94 122 GLY A O 1
ATOM 984 N N . TRP A 1 123 ? -12.592 -4.158 -1.105 1.00 95.75 123 TRP A N 1
ATOM 985 C CA . TRP A 1 123 ? -13.915 -3.826 -1.627 1.00 95.75 123 TRP A CA 1
ATOM 986 C C . TRP A 1 123 ? -14.786 -5.079 -1.742 1.00 95.75 123 TRP A C 1
ATOM 988 O O . TRP A 1 123 ? -14.290 -6.202 -1.831 1.00 95.75 123 TRP A O 1
ATOM 998 N N . THR A 1 124 ? -16.103 -4.864 -1.742 1.00 96.69 124 THR A N 1
ATOM 999 C CA . THR A 1 124 ? -17.123 -5.890 -2.008 1.00 96.69 124 THR A CA 1
ATOM 1000 C C . THR A 1 124 ? -17.588 -5.782 -3.457 1.00 96.69 124 THR A C 1
ATOM 1002 O O . THR A 1 124 ? -17.900 -4.686 -3.932 1.00 96.69 124 THR A O 1
ATOM 1005 N N . ALA A 1 125 ? -17.628 -6.902 -4.172 1.00 95.81 125 ALA A N 1
ATOM 1006 C CA . ALA A 1 125 ? -18.148 -6.977 -5.527 1.00 95.81 125 ALA A CA 1
ATOM 1007 C C . ALA A 1 125 ? -19.671 -6.790 -5.526 1.00 95.81 125 ALA A C 1
ATOM 1009 O O . ALA A 1 125 ? -20.394 -7.525 -4.856 1.00 95.81 125 ALA A O 1
ATOM 1010 N N . LEU A 1 126 ? -20.171 -5.837 -6.316 1.00 95.00 126 LEU A N 1
ATOM 1011 C CA . LEU A 1 126 ? -21.610 -5.688 -6.591 1.00 95.00 126 LEU A CA 1
ATOM 1012 C C . LEU A 1 126 ? -22.011 -6.312 -7.935 1.00 95.00 126 LEU A C 1
ATOM 1014 O O . LEU A 1 126 ? -23.183 -6.581 -8.181 1.00 95.00 126 LEU A O 1
ATOM 1018 N N . THR A 1 127 ? -21.029 -6.555 -8.799 1.00 93.25 127 THR A N 1
ATOM 1019 C CA . THR A 1 127 ? -21.165 -7.181 -10.114 1.00 93.25 127 THR A CA 1
ATOM 1020 C C . THR A 1 127 ? -20.028 -8.182 -10.302 1.00 93.25 127 THR A C 1
ATOM 1022 O O . THR A 1 127 ? -18.987 -8.031 -9.655 1.00 93.25 127 THR A O 1
ATOM 1025 N N . PRO A 1 128 ? -20.169 -9.169 -11.203 1.00 92.50 128 PRO A N 1
ATOM 1026 C CA . PRO A 1 128 ? -19.040 -9.998 -11.594 1.00 92.50 128 PRO A CA 1
ATOM 1027 C C . PRO A 1 128 ? -17.894 -9.152 -12.161 1.00 92.50 128 PRO A C 1
ATOM 1029 O O . PRO A 1 128 ? -18.141 -8.136 -12.818 1.00 92.50 128 PRO A O 1
ATOM 1032 N N . ALA A 1 129 ? -16.654 -9.579 -11.936 1.00 88.00 129 ALA A N 1
ATOM 1033 C CA . ALA A 1 129 ? -15.491 -9.037 -12.632 1.00 88.00 129 ALA A CA 1
ATOM 1034 C C . ALA A 1 129 ? -14.407 -10.104 -12.797 1.00 88.00 129 ALA A C 1
ATOM 1036 O O . ALA A 1 129 ? -14.160 -10.911 -11.902 1.00 88.00 129 ALA A O 1
ATOM 1037 N N . ARG A 1 130 ? -13.731 -10.078 -13.943 1.00 88.38 130 ARG A N 1
ATOM 1038 C CA . ARG A 1 130 ? -12.641 -11.006 -14.259 1.00 88.38 130 ARG A CA 1
ATOM 1039 C C . ARG A 1 130 ? -11.344 -10.279 -14.556 1.00 88.38 130 ARG A C 1
ATOM 1041 O O . ARG A 1 130 ? -11.294 -9.047 -14.679 1.00 88.38 130 ARG A O 1
ATOM 1048 N N . ALA A 1 131 ? -10.271 -11.051 -14.702 1.00 86.25 131 ALA A N 1
ATOM 1049 C CA . ALA A 1 131 ? -9.022 -10.549 -15.257 1.00 86.25 131 ALA A CA 1
ATOM 1050 C C . ALA A 1 131 ? -9.286 -9.757 -16.554 1.00 86.25 131 ALA A C 1
ATOM 1052 O O . ALA A 1 131 ? -10.026 -10.200 -17.428 1.00 86.25 131 ALA A O 1
ATOM 1053 N N . ARG A 1 132 ? -8.673 -8.570 -16.671 1.00 81.12 132 ARG A N 1
ATOM 1054 C CA . ARG A 1 132 ? -8.795 -7.641 -17.820 1.00 81.12 132 ARG A CA 1
ATOM 1055 C C . ARG A 1 132 ? -10.177 -6.995 -18.024 1.00 81.12 132 ARG A C 1
ATOM 1057 O O . ARG A 1 132 ? -10.328 -6.181 -18.929 1.00 81.12 132 ARG A O 1
ATOM 1064 N N . GLU A 1 133 ? -11.141 -7.219 -17.135 1.00 82.94 133 GLU A N 1
ATOM 1065 C CA . GLU A 1 133 ? -12.452 -6.543 -17.147 1.00 82.94 133 GLU A CA 1
ATOM 1066 C C . GLU A 1 133 ? -12.497 -5.344 -16.174 1.00 82.94 133 GLU A C 1
ATOM 1068 O O . GLU A 1 133 ? -13.545 -4.941 -15.678 1.00 82.94 133 GLU A O 1
ATOM 1073 N N . GLY A 1 134 ? -11.338 -4.741 -15.879 1.00 74.19 134 GLY A N 1
ATOM 1074 C CA . GLY A 1 134 ? -11.224 -3.651 -14.902 1.00 74.19 134 GLY A CA 1
ATOM 1075 C C . GLY A 1 134 ? -11.053 -4.100 -13.449 1.00 74.19 134 GLY A C 1
ATOM 1076 O O . GLY A 1 134 ? -11.230 -3.283 -12.536 1.00 74.19 134 GLY A O 1
ATOM 1077 N N . SER A 1 135 ? -10.691 -5.369 -13.237 1.00 84.31 135 SER A N 1
ATOM 1078 C CA . SER A 1 135 ? -10.237 -5.881 -11.945 1.00 84.31 135 SER A CA 1
ATOM 1079 C C . SER A 1 135 ? -8.874 -5.298 -11.538 1.00 84.31 135 SER A C 1
ATOM 1081 O O . SER A 1 135 ? -8.175 -4.652 -12.326 1.00 84.31 135 SER A O 1
ATOM 1083 N N . ILE A 1 136 ? -8.528 -5.466 -10.264 1.00 91.31 136 ILE A N 1
ATOM 1084 C CA . ILE A 1 136 ? -7.266 -5.002 -9.681 1.00 91.31 136 ILE A CA 1
ATOM 1085 C C . ILE A 1 136 ? -6.158 -6.043 -9.895 1.00 91.31 136 ILE A C 1
ATOM 1087 O O . ILE A 1 136 ? -6.435 -7.237 -10.036 1.00 91.31 136 ILE A O 1
ATOM 1091 N N . LEU A 1 137 ? -4.912 -5.578 -9.917 1.00 94.69 137 LEU A N 1
ATOM 1092 C CA . LEU A 1 137 ? -3.718 -6.407 -9.863 1.00 94.69 137 LEU A CA 1
ATOM 1093 C C . LEU A 1 137 ? -2.963 -6.112 -8.578 1.00 94.69 137 LEU A C 1
ATOM 1095 O O . LEU A 1 137 ? -2.929 -4.965 -8.131 1.00 94.69 137 LEU A O 1
ATOM 1099 N N . LEU A 1 138 ? -2.350 -7.144 -8.018 1.00 95.81 138 LEU A N 1
ATOM 1100 C CA . LEU A 1 138 ? -1.597 -7.083 -6.775 1.00 95.81 138 LEU A CA 1
ATOM 1101 C C . LEU A 1 138 ? -0.167 -7.550 -7.038 1.00 95.81 138 LEU A C 1
ATOM 1103 O O . LEU A 1 138 ? 0.052 -8.458 -7.840 1.00 95.81 138 LEU A O 1
ATOM 1107 N N . TYR A 1 139 ? 0.796 -6.960 -6.339 1.00 96.88 139 TYR A N 1
ATOM 1108 C CA . TYR A 1 139 ? 2.149 -7.493 -6.252 1.00 96.88 139 TYR A CA 1
ATOM 1109 C C . TYR A 1 139 ? 2.273 -8.367 -4.993 1.00 96.88 139 TYR A C 1
ATOM 1111 O O . TYR A 1 139 ? 2.280 -7.826 -3.882 1.00 96.88 139 TYR A O 1
ATOM 1119 N N . PRO A 1 140 ? 2.357 -9.706 -5.107 1.00 94.69 140 PRO A N 1
ATOM 1120 C CA . PRO A 1 140 ? 2.162 -10.620 -3.979 1.00 94.69 140 PRO A CA 1
ATOM 1121 C C . PRO A 1 140 ? 3.429 -10.816 -3.122 1.00 94.69 140 PRO A C 1
ATOM 1123 O O . PRO A 1 140 ? 3.748 -11.929 -2.716 1.00 94.69 140 PRO A O 1
ATOM 1126 N N . ASN A 1 141 ? 4.175 -9.742 -2.847 1.00 95.19 141 ASN A N 1
ATOM 1127 C CA . ASN A 1 141 ? 5.325 -9.756 -1.939 1.00 95.19 141 ASN A CA 1
ATOM 1128 C C . ASN A 1 141 ? 5.536 -8.366 -1.316 1.00 95.19 141 ASN A C 1
ATOM 1130 O O . ASN A 1 141 ? 6.245 -7.519 -1.865 1.00 95.19 141 ASN A O 1
ATOM 1134 N N . VAL A 1 142 ? 4.885 -8.131 -0.173 1.00 95.12 142 VAL A N 1
ATOM 1135 C CA . VAL A 1 142 ? 4.913 -6.843 0.540 1.00 95.12 142 VAL A CA 1
ATOM 1136 C C . VAL A 1 142 ? 6.324 -6.497 0.996 1.00 95.12 142 VAL A C 1
ATOM 1138 O O . VAL A 1 142 ? 6.818 -5.423 0.667 1.00 95.12 142 VAL A O 1
ATOM 1141 N N . GLN A 1 143 ? 6.986 -7.417 1.700 1.00 94.50 143 GLN A N 1
ATOM 1142 C CA . GLN A 1 143 ? 8.279 -7.166 2.334 1.00 94.50 143 GLN A CA 1
ATOM 1143 C C . GLN A 1 143 ? 9.341 -6.749 1.310 1.00 94.50 143 GLN A C 1
ATOM 1145 O O . GLN A 1 143 ? 9.981 -5.711 1.477 1.00 94.50 143 GLN A O 1
ATOM 1150 N N . ALA A 1 144 ? 9.480 -7.499 0.210 1.00 94.81 144 ALA A N 1
ATOM 1151 C CA . ALA A 1 144 ? 10.455 -7.174 -0.829 1.00 94.81 144 ALA A CA 1
ATOM 1152 C C . ALA A 1 144 ? 10.120 -5.854 -1.537 1.00 94.81 144 ALA A C 1
ATOM 1154 O O . ALA A 1 144 ? 11.017 -5.054 -1.788 1.00 94.81 144 ALA A O 1
ATOM 1155 N N . THR A 1 145 ? 8.838 -5.600 -1.825 1.00 96.06 145 THR A N 1
ATOM 1156 C CA . THR A 1 1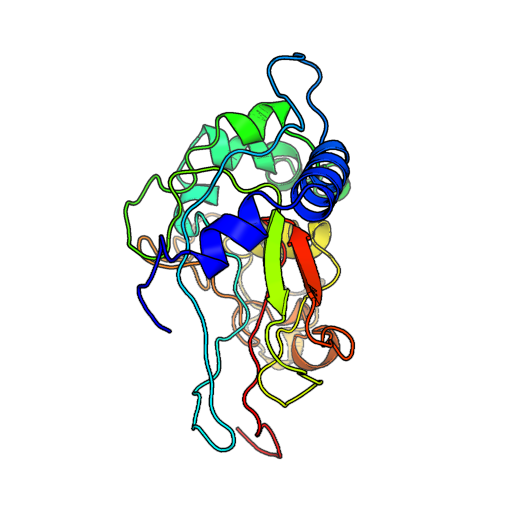45 ? 8.410 -4.363 -2.500 1.00 96.06 145 THR A CA 1
ATOM 1157 C C . THR A 1 145 ? 8.685 -3.137 -1.643 1.00 96.06 145 THR A C 1
ATOM 1159 O O . THR A 1 145 ? 9.237 -2.158 -2.140 1.00 96.06 145 THR A O 1
ATOM 1162 N N . VAL A 1 146 ? 8.326 -3.195 -0.358 1.00 96.81 146 VAL A N 1
ATOM 1163 C CA . VAL A 1 146 ? 8.537 -2.110 0.603 1.00 96.81 146 VAL A CA 1
ATOM 1164 C C . VAL A 1 146 ? 10.024 -1.851 0.793 1.00 96.81 146 VAL A C 1
ATOM 1166 O O . VAL A 1 146 ? 10.455 -0.712 0.633 1.00 96.81 146 VAL A O 1
ATOM 1169 N N . ALA A 1 147 ? 10.820 -2.891 1.058 1.00 97.56 147 ALA A N 1
ATOM 1170 C CA . ALA A 1 147 ? 12.261 -2.742 1.232 1.00 97.56 147 ALA A CA 1
ATOM 1171 C C . ALA A 1 147 ? 12.921 -2.141 -0.016 1.00 97.56 147 ALA A C 1
ATOM 1173 O O . ALA A 1 147 ? 13.676 -1.173 0.080 1.00 97.56 147 ALA A O 1
ATOM 1174 N N . TYR A 1 148 ? 12.584 -2.672 -1.194 1.00 97.25 148 TYR A N 1
ATOM 1175 C CA . TYR A 1 148 ? 13.112 -2.187 -2.461 1.00 97.25 148 TYR A CA 1
ATOM 1176 C C . TYR A 1 148 ? 12.737 -0.723 -2.711 1.00 97.25 148 TYR A C 1
ATOM 1178 O O . TYR A 1 148 ? 13.613 0.077 -3.022 1.00 97.25 148 TYR A O 1
ATOM 1186 N N . MET A 1 149 ? 11.465 -0.355 -2.533 1.00 97.50 149 MET A N 1
ATOM 1187 C CA . MET A 1 149 ? 10.975 1.015 -2.717 1.00 97.50 149 MET A CA 1
ATOM 1188 C C . MET A 1 149 ? 11.634 1.999 -1.743 1.00 97.50 149 MET A C 1
ATOM 1190 O O . MET A 1 149 ? 12.091 3.055 -2.173 1.00 97.50 149 MET A O 1
ATOM 1194 N N . LEU A 1 150 ? 11.741 1.653 -0.455 1.00 97.56 150 LEU A N 1
ATOM 1195 C CA . LEU A 1 150 ? 12.296 2.546 0.569 1.00 97.56 150 LEU A CA 1
ATOM 1196 C C . LEU A 1 150 ? 13.787 2.809 0.387 1.00 97.56 150 LEU A C 1
ATOM 1198 O O . LEU A 1 150 ? 14.242 3.924 0.652 1.00 97.56 150 LEU A O 1
ATOM 1202 N N . LEU A 1 151 ? 14.534 1.791 -0.051 1.00 96.81 151 LEU A N 1
ATOM 1203 C CA . LEU A 1 151 ? 15.969 1.892 -0.294 1.00 96.81 151 LEU A CA 1
ATOM 1204 C C . LEU A 1 151 ? 16.286 2.512 -1.655 1.00 96.81 151 LEU A C 1
ATOM 1206 O O . LEU A 1 151 ? 17.367 3.066 -1.833 1.00 96.81 151 LEU A O 1
ATOM 1210 N N . ARG A 1 152 ? 15.350 2.464 -2.610 1.00 96.19 152 ARG A N 1
ATOM 1211 C CA . ARG A 1 152 ? 15.563 2.917 -3.987 1.00 96.19 152 ARG A CA 1
ATOM 1212 C C . ARG A 1 152 ? 16.167 4.322 -4.140 1.00 96.19 152 ARG A C 1
ATOM 1214 O O . ARG A 1 152 ? 17.028 4.458 -5.008 1.00 96.19 152 ARG A O 1
ATOM 1221 N N . PRO A 1 153 ? 15.774 5.340 -3.348 1.00 96.31 153 PRO A N 1
ATOM 1222 C CA . PRO A 1 153 ? 16.359 6.680 -3.426 1.00 96.31 153 PRO A CA 1
ATOM 1223 C C . PRO A 1 153 ? 17.876 6.722 -3.197 1.00 96.31 153 PRO A C 1
ATOM 1225 O O . PRO A 1 153 ? 18.529 7.637 -3.683 1.00 96.31 153 PRO A O 1
ATOM 1228 N N . PHE A 1 154 ? 18.437 5.733 -2.493 1.00 95.81 154 PHE A N 1
ATOM 1229 C CA . PHE A 1 154 ? 19.852 5.692 -2.113 1.00 95.81 154 PHE A CA 1
ATOM 1230 C C . PHE A 1 154 ? 20.724 4.877 -3.074 1.00 95.81 154 PHE A C 1
ATOM 1232 O O . PHE A 1 154 ? 21.878 4.603 -2.764 1.00 95.81 154 PHE A O 1
ATOM 1239 N N . PHE A 1 155 ? 20.190 4.432 -4.215 1.00 95.12 155 PHE A N 1
ATOM 1240 C CA . PHE A 1 155 ? 20.946 3.659 -5.201 1.00 95.12 155 PHE A CA 1
ATOM 1241 C C . PHE A 1 155 ? 20.863 4.316 -6.577 1.00 95.12 155 PHE A C 1
ATOM 1243 O O . PHE A 1 155 ? 19.790 4.407 -7.177 1.00 95.12 155 PHE A O 1
ATOM 1250 N N . ARG A 1 156 ? 22.018 4.721 -7.110 1.00 93.94 156 ARG A N 1
ATOM 1251 C CA . ARG A 1 156 ? 22.162 5.298 -8.449 1.00 93.94 156 ARG A CA 1
ATOM 1252 C C . ARG A 1 156 ? 22.207 4.192 -9.517 1.00 93.94 156 ARG A C 1
ATOM 1254 O O . ARG A 1 156 ? 22.908 3.195 -9.299 1.00 93.94 156 ARG A O 1
ATOM 1261 N N . PRO A 1 157 ? 21.508 4.357 -10.661 1.00 93.88 157 PRO A N 1
ATOM 1262 C CA . PRO A 1 157 ? 21.587 3.408 -11.771 1.00 93.88 157 PRO A CA 1
ATOM 1263 C C . PRO A 1 157 ? 23.008 3.295 -12.332 1.00 93.88 157 PRO A C 1
ATOM 1265 O O . PRO A 1 157 ? 23.769 4.268 -12.257 1.00 93.88 157 PRO A O 1
ATOM 1268 N N . PRO A 1 158 ? 23.359 2.146 -12.938 1.00 95.38 158 PRO A N 1
ATOM 1269 C CA . PRO A 1 158 ? 24.550 2.056 -13.774 1.00 95.38 158 PRO A CA 1
ATOM 1270 C C . PRO A 1 158 ? 24.448 3.011 -14.972 1.00 95.38 158 PRO A C 1
ATOM 1272 O O . PRO A 1 158 ? 23.357 3.361 -15.417 1.00 95.38 158 PRO A O 1
ATOM 1275 N N . GLU A 1 159 ? 25.596 3.429 -15.510 1.00 94.50 159 GLU A N 1
ATOM 1276 C CA . GLU A 1 159 ? 25.645 4.329 -16.675 1.00 94.50 159 GLU A CA 1
ATOM 1277 C C . GLU A 1 159 ? 25.123 3.662 -17.952 1.00 94.50 159 GLU A C 1
ATOM 1279 O O . GLU A 1 159 ? 24.548 4.324 -18.813 1.00 94.50 159 GLU A O 1
ATOM 1284 N N . ASN A 1 160 ? 25.317 2.348 -18.071 1.00 95.62 160 ASN A N 1
ATOM 1285 C CA . ASN A 1 160 ? 24.808 1.557 -19.177 1.00 95.62 160 ASN A CA 1
ATOM 1286 C C . ASN A 1 160 ? 23.419 1.005 -18.838 1.00 95.62 160 ASN A C 1
ATOM 1288 O O . ASN A 1 160 ? 23.271 0.195 -17.923 1.00 95.62 160 ASN A O 1
ATOM 1292 N N . GLU A 1 161 ? 22.407 1.384 -19.619 1.00 91.81 161 GLU A N 1
ATOM 1293 C CA . GLU A 1 161 ? 21.030 0.913 -19.435 1.00 91.81 161 GLU A CA 1
ATOM 1294 C C . GLU A 1 161 ? 20.896 -0.615 -19.533 1.00 91.81 161 GLU A C 1
ATOM 1296 O O . GLU A 1 161 ? 20.024 -1.187 -18.877 1.00 91.81 161 GLU A O 1
ATOM 1301 N N . ALA A 1 162 ? 21.774 -1.297 -20.279 1.00 94.69 162 ALA A N 1
ATOM 1302 C CA . ALA A 1 162 ? 21.765 -2.759 -20.368 1.00 94.69 162 ALA A CA 1
ATOM 1303 C C . ALA A 1 162 ? 22.075 -3.441 -19.021 1.00 94.69 162 ALA A C 1
ATOM 1305 O O . ALA A 1 162 ? 21.627 -4.562 -18.782 1.00 94.69 162 ALA A O 1
ATOM 1306 N N . ASP A 1 163 ? 22.778 -2.745 -18.123 1.00 96.25 163 ASP A N 1
ATOM 1307 C CA . ASP A 1 163 ? 23.148 -3.242 -16.797 1.00 96.25 163 ASP A CA 1
ATOM 1308 C C . ASP A 1 163 ? 22.062 -2.954 -15.741 1.00 96.25 163 ASP A C 1
ATOM 1310 O O . ASP A 1 163 ? 22.198 -3.354 -14.588 1.00 96.25 163 ASP A O 1
ATOM 1314 N N . THR A 1 164 ? 20.957 -2.287 -16.109 1.00 95.31 164 THR A N 1
ATOM 1315 C CA . THR A 1 164 ? 19.885 -1.862 -15.183 1.00 95.31 164 THR A CA 1
ATOM 1316 C C . THR A 1 164 ? 19.348 -2.996 -14.311 1.00 95.31 164 THR A C 1
ATOM 1318 O O . THR A 1 164 ? 19.034 -2.758 -13.145 1.00 95.31 164 THR A O 1
ATOM 1321 N N . MET A 1 165 ? 19.233 -4.205 -14.871 1.00 96.25 165 MET A N 1
ATOM 1322 C CA . MET A 1 165 ? 18.700 -5.388 -14.184 1.00 96.25 165 MET A CA 1
ATOM 1323 C C . MET A 1 165 ? 19.737 -6.121 -13.319 1.00 96.25 165 MET A C 1
ATOM 1325 O O . MET A 1 165 ? 19.360 -6.997 -12.540 1.00 96.25 165 MET A O 1
ATOM 1329 N N . ASP A 1 166 ? 21.027 -5.796 -13.448 1.00 96.69 166 ASP A N 1
ATOM 1330 C CA . ASP A 1 166 ? 22.079 -6.325 -12.583 1.00 96.69 166 ASP A CA 1
ATOM 1331 C C . ASP A 1 166 ? 22.193 -5.446 -11.332 1.00 96.69 166 ASP A C 1
ATOM 1333 O O . ASP A 1 166 ? 22.869 -4.414 -11.311 1.00 96.69 166 ASP A O 1
ATOM 1337 N N . ALA A 1 167 ? 21.532 -5.877 -10.256 1.00 92.81 167 ALA A N 1
ATOM 1338 C CA . ALA A 1 167 ? 21.524 -5.171 -8.978 1.00 92.81 167 ALA A CA 1
ATOM 1339 C C . ALA A 1 167 ? 22.937 -4.906 -8.415 1.00 92.81 167 ALA A C 1
ATOM 1341 O O . ALA A 1 167 ? 23.115 -3.948 -7.668 1.00 92.81 167 ALA A O 1
ATOM 1342 N N . THR A 1 168 ? 23.953 -5.696 -8.791 1.00 95.69 168 THR A N 1
ATOM 1343 C CA . THR A 1 168 ? 25.338 -5.510 -8.317 1.00 95.69 168 THR A CA 1
ATOM 1344 C C . THR A 1 168 ? 26.047 -4.315 -8.960 1.00 95.69 168 THR A C 1
ATOM 1346 O O . THR A 1 168 ? 27.080 -3.870 -8.462 1.00 95.69 168 THR A O 1
ATOM 1349 N N . LYS A 1 169 ? 25.496 -3.778 -10.055 1.00 97.00 169 LYS A N 1
ATOM 1350 C CA . LYS A 1 169 ? 26.024 -2.609 -10.779 1.00 97.00 169 LYS A CA 1
ATOM 1351 C C . LYS A 1 169 ? 25.475 -1.284 -10.255 1.00 97.00 169 LYS A C 1
ATOM 1353 O O . LYS A 1 169 ? 25.969 -0.222 -10.633 1.00 97.00 169 LYS A O 1
ATOM 1358 N N . TRP A 1 170 ? 24.469 -1.335 -9.386 1.00 95.75 170 TRP A N 1
ATOM 1359 C CA . TRP A 1 170 ? 23.929 -0.160 -8.716 1.00 95.75 170 TRP A CA 1
ATOM 1360 C C . TRP A 1 170 ? 24.887 0.307 -7.625 1.00 95.75 170 TRP A C 1
ATOM 1362 O O . TRP A 1 170 ? 25.472 -0.497 -6.904 1.00 95.75 170 TRP A O 1
ATOM 1372 N N . THR A 1 171 ? 25.051 1.620 -7.499 1.00 95.69 171 THR A N 1
ATOM 1373 C CA . THR A 1 171 ? 25.978 2.207 -6.521 1.00 95.69 171 THR A CA 1
ATOM 1374 C C . THR A 1 171 ? 25.195 2.949 -5.453 1.00 95.69 171 THR A C 1
ATOM 1376 O O . THR A 1 171 ? 24.288 3.709 -5.785 1.00 95.69 171 THR A O 1
ATOM 1379 N N . PHE A 1 172 ? 25.545 2.736 -4.185 1.00 95.19 172 PHE A N 1
ATOM 1380 C CA . PHE A 1 172 ? 24.964 3.491 -3.080 1.00 95.19 172 PHE A CA 1
ATOM 1381 C C . PHE A 1 172 ? 25.355 4.975 -3.175 1.00 95.19 172 PHE A C 1
ATOM 1383 O O . PHE A 1 172 ? 26.531 5.296 -3.352 1.00 95.19 172 PHE A O 1
ATOM 1390 N N . ASP A 1 173 ? 24.372 5.861 -3.066 1.00 93.00 173 ASP A N 1
ATOM 1391 C CA . ASP A 1 173 ? 24.522 7.314 -3.100 1.00 93.00 173 ASP A CA 1
ATOM 1392 C C . ASP A 1 173 ? 23.476 7.963 -2.183 1.00 93.00 173 ASP A C 1
ATOM 1394 O O . ASP A 1 173 ? 22.296 8.052 -2.516 1.00 93.00 173 ASP A O 1
ATOM 1398 N N . GLU A 1 174 ? 23.918 8.423 -1.014 1.00 89.75 174 GLU A N 1
ATOM 1399 C CA . GLU A 1 174 ? 23.076 9.120 -0.032 1.00 89.75 174 GLU A CA 1
ATOM 1400 C C . GLU A 1 174 ? 23.022 10.642 -0.230 1.00 89.75 174 GLU A C 1
ATOM 1402 O O . GLU A 1 174 ? 22.310 11.336 0.493 1.00 89.75 174 GLU A O 1
ATOM 1407 N N . SER A 1 175 ? 23.773 11.180 -1.196 1.00 90.56 175 SER A N 1
ATOM 1408 C CA . SER A 1 175 ? 23.837 12.624 -1.445 1.00 90.56 175 SER A CA 1
ATOM 1409 C C . SER A 1 175 ? 22.661 13.141 -2.283 1.00 90.56 175 SER A C 1
ATOM 1411 O O . SER A 1 175 ? 22.396 14.346 -2.325 1.00 90.56 175 SER A O 1
ATOM 1413 N N . GLY A 1 176 ? 21.945 12.230 -2.947 1.00 79.81 176 GLY A N 1
ATOM 1414 C CA . GLY A 1 176 ? 20.808 12.538 -3.801 1.00 79.81 176 GLY A CA 1
ATOM 1415 C C . GLY A 1 176 ? 19.562 12.977 -3.028 1.00 79.81 176 GLY A C 1
ATOM 1416 O O . GLY A 1 176 ? 19.246 12.483 -1.951 1.00 79.81 176 GLY A O 1
ATOM 1417 N N . CYS A 1 177 ? 18.790 13.886 -3.625 1.00 80.88 177 CYS A N 1
ATOM 1418 C CA . CYS A 1 177 ? 17.469 14.298 -3.135 1.00 80.88 177 CYS A CA 1
ATOM 1419 C C . CYS A 1 177 ? 16.314 13.752 -3.996 1.00 80.88 177 CYS A C 1
ATOM 1421 O O . CYS A 1 177 ? 15.190 14.253 -3.927 1.00 80.88 177 CYS A O 1
ATOM 1423 N N . PHE A 1 178 ? 16.585 12.745 -4.832 1.00 91.06 178 PHE A N 1
ATOM 1424 C CA . PHE A 1 178 ? 15.607 12.169 -5.749 1.00 91.06 178 PHE A CA 1
ATOM 1425 C C . PHE A 1 178 ? 14.959 10.916 -5.154 1.00 91.06 178 PHE A C 1
ATOM 1427 O O . PHE A 1 178 ? 15.616 9.901 -4.956 1.00 91.06 178 PHE A O 1
ATOM 1434 N N . PHE A 1 179 ? 13.649 10.988 -4.920 1.00 96.19 179 PHE A N 1
ATOM 1435 C CA . PHE A 1 179 ? 12.828 9.885 -4.423 1.00 96.19 179 PHE A CA 1
ATOM 1436 C C . PHE A 1 179 ? 11.918 9.403 -5.564 1.00 96.19 179 PHE A C 1
ATOM 1438 O O . PHE A 1 179 ? 10.930 10.075 -5.885 1.00 96.19 179 PHE A O 1
ATOM 1445 N N . PRO A 1 180 ? 12.260 8.299 -6.255 1.00 95.69 180 PRO A N 1
ATOM 1446 C CA . PRO A 1 180 ? 11.555 7.905 -7.468 1.00 95.69 180 PRO A CA 1
ATOM 1447 C C . PRO A 1 180 ? 10.083 7.586 -7.196 1.00 95.69 180 PRO A C 1
ATOM 1449 O O . PRO A 1 180 ? 9.762 6.756 -6.350 1.00 95.69 180 PRO A O 1
ATOM 1452 N N . GLY A 1 181 ? 9.178 8.218 -7.946 1.00 96.12 181 GLY A N 1
ATOM 1453 C CA . GLY A 1 181 ? 7.741 7.975 -7.805 1.00 96.12 181 GLY A CA 1
ATOM 1454 C C . GLY A 1 181 ? 7.115 8.567 -6.534 1.00 96.12 181 GLY A C 1
ATOM 1455 O O . GLY A 1 181 ? 5.982 8.221 -6.189 1.00 96.12 181 GLY A O 1
ATOM 1456 N N . THR A 1 182 ? 7.844 9.439 -5.836 1.00 96.69 182 THR A N 1
ATOM 1457 C CA . THR A 1 182 ? 7.428 10.028 -4.565 1.00 96.69 182 THR A CA 1
ATOM 1458 C C . THR A 1 182 ? 6.975 11.474 -4.742 1.00 96.69 182 THR A C 1
ATOM 1460 O O . THR A 1 182 ? 7.697 12.302 -5.294 1.00 96.69 182 THR A O 1
ATOM 1463 N N . TRP A 1 183 ? 5.797 11.803 -4.212 1.00 94.38 183 TRP A N 1
ATOM 1464 C CA . TRP A 1 183 ? 5.258 13.165 -4.176 1.00 94.38 183 TRP A CA 1
ATOM 1465 C C . TRP A 1 183 ? 4.612 13.453 -2.820 1.00 94.38 183 TRP A C 1
ATOM 1467 O O . TRP A 1 183 ? 4.281 12.547 -2.056 1.00 94.38 183 TRP A O 1
ATOM 1477 N N . LYS A 1 184 ? 4.413 14.735 -2.504 1.00 94.50 184 LYS A N 1
ATOM 1478 C CA . LYS A 1 184 ? 3.715 15.136 -1.276 1.00 94.50 184 LYS A CA 1
ATOM 1479 C C . LYS A 1 184 ? 2.227 14.823 -1.364 1.00 94.50 184 LYS A C 1
ATOM 1481 O O . LYS A 1 184 ? 1.656 14.324 -0.405 1.00 94.50 184 LYS A O 1
ATOM 1486 N N . GLU A 1 185 ? 1.608 15.077 -2.513 1.00 92.88 185 GLU A N 1
ATOM 1487 C CA . GLU A 1 185 ? 0.153 15.068 -2.674 1.00 92.88 185 GLU A CA 1
ATOM 1488 C C . GLU A 1 185 ? -0.402 13.802 -3.345 1.00 92.88 185 GLU A C 1
ATOM 1490 O O . GLU A 1 185 ? -1.568 13.781 -3.743 1.00 92.88 185 GLU A O 1
ATOM 1495 N N . GLN A 1 186 ? 0.404 12.752 -3.518 1.00 93.94 186 GLN A N 1
ATOM 1496 C CA . GLN A 1 186 ? 0.017 11.533 -4.243 1.00 93.94 186 GLN A CA 1
ATOM 1497 C C . GLN A 1 186 ? 0.345 10.264 -3.453 1.00 93.94 186 GLN A C 1
ATOM 1499 O O . GLN A 1 186 ? 1.173 10.290 -2.543 1.00 93.94 186 GLN A O 1
ATOM 1504 N N . SER A 1 187 ? -0.259 9.142 -3.853 1.00 94.94 187 SER A N 1
ATOM 1505 C CA . SER A 1 187 ? 0.210 7.801 -3.481 1.00 94.94 187 SER A CA 1
ATOM 1506 C C . SER A 1 187 ? 1.649 7.576 -3.968 1.00 94.94 187 SER A C 1
ATOM 1508 O O . SER A 1 187 ? 2.135 8.268 -4.866 1.00 94.94 187 SER A O 1
ATOM 1510 N N . GLN A 1 188 ? 2.349 6.607 -3.378 1.00 97.12 188 GLN A N 1
ATOM 1511 C CA . GLN A 1 188 ? 3.683 6.235 -3.840 1.00 97.12 188 GLN A CA 1
ATOM 1512 C C . GLN A 1 188 ? 3.549 5.482 -5.160 1.00 97.12 188 GLN A C 1
ATOM 1514 O O . GLN A 1 188 ? 3.010 4.379 -5.163 1.00 97.12 188 GLN A O 1
ATOM 1519 N N . TYR A 1 189 ? 4.044 6.034 -6.264 1.00 96.88 189 TYR A N 1
ATOM 1520 C CA . TYR A 1 189 ? 4.028 5.332 -7.545 1.00 96.88 189 TYR A CA 1
ATOM 1521 C C . TYR A 1 189 ? 5.297 4.512 -7.744 1.00 96.88 189 TYR A C 1
ATOM 1523 O O . TYR A 1 189 ? 6.386 4.874 -7.300 1.00 96.88 189 TYR A O 1
ATOM 1531 N N . LEU A 1 190 ? 5.145 3.411 -8.468 1.00 96.38 190 LEU A N 1
ATOM 1532 C CA . LEU A 1 190 ? 6.219 2.535 -8.896 1.00 96.38 190 LEU A CA 1
ATOM 1533 C C . LEU A 1 190 ? 6.082 2.326 -10.411 1.00 96.38 190 LEU A C 1
ATOM 1535 O O . LEU A 1 190 ? 4.978 2.287 -10.953 1.00 96.38 190 LEU A O 1
ATOM 1539 N N . SER A 1 191 ? 7.197 2.208 -11.126 1.00 94.31 191 SER A N 1
ATOM 1540 C CA . SER A 1 191 ? 7.187 2.035 -12.583 1.00 94.31 191 SER A CA 1
ATOM 1541 C C . SER A 1 191 ? 8.315 1.126 -13.047 1.00 94.31 191 SER A C 1
ATOM 1543 O O . SER A 1 191 ? 9.299 0.956 -12.335 1.00 94.31 191 SER A O 1
ATOM 1545 N N . ARG A 1 192 ? 8.221 0.612 -14.277 1.00 92.00 192 ARG A N 1
ATOM 1546 C CA . ARG A 1 192 ? 9.307 -0.137 -14.931 1.00 92.00 192 ARG A CA 1
ATOM 1547 C C . ARG A 1 192 ? 10.631 0.634 -14.997 1.00 92.00 192 ARG A C 1
ATOM 1549 O O . ARG A 1 192 ? 11.688 0.040 -14.851 1.00 92.00 192 ARG A O 1
ATOM 1556 N N . SER A 1 193 ? 10.582 1.959 -15.149 1.00 91.12 193 SER A N 1
ATOM 1557 C CA . SER A 1 193 ? 11.783 2.801 -15.215 1.00 91.12 193 SER A CA 1
ATOM 1558 C C . SER A 1 193 ? 12.404 3.063 -13.843 1.00 91.12 193 SER A C 1
ATOM 1560 O O . SER A 1 193 ? 13.614 2.971 -13.666 1.00 91.12 193 SER A O 1
ATOM 1562 N N . SER A 1 194 ? 11.579 3.378 -12.845 1.00 92.75 194 SER A N 1
ATOM 1563 C CA . SER A 1 194 ? 12.055 3.711 -11.499 1.00 92.75 194 SER A CA 1
ATOM 1564 C C . SER A 1 194 ? 12.346 2.468 -10.658 1.00 92.75 194 SER A C 1
ATOM 1566 O O . SER A 1 194 ? 13.282 2.464 -9.860 1.00 92.75 194 SER A O 1
ATOM 1568 N N . HIS A 1 195 ? 11.585 1.395 -10.872 1.00 96.62 195 HIS A N 1
ATOM 1569 C CA . HIS A 1 195 ? 11.571 0.169 -10.082 1.00 96.62 195 HIS A CA 1
ATOM 1570 C C . HIS A 1 195 ? 11.675 -1.105 -10.961 1.00 96.62 195 HIS A C 1
ATOM 1572 O O . HIS A 1 195 ? 10.855 -2.013 -10.825 1.00 96.62 195 HIS A O 1
ATOM 1578 N N . PRO A 1 196 ? 12.689 -1.210 -11.844 1.00 96.06 196 PRO A N 1
ATOM 1579 C CA . PRO A 1 196 ? 12.804 -2.267 -12.856 1.00 96.06 196 PRO A CA 1
ATOM 1580 C C . PRO A 1 196 ? 12.839 -3.685 -12.271 1.00 96.06 196 PRO A C 1
ATOM 1582 O O . PRO A 1 196 ? 12.207 -4.590 -12.808 1.00 96.06 196 PRO A O 1
ATOM 1585 N N . HIS A 1 197 ? 13.496 -3.879 -11.122 1.00 97.25 197 HIS A N 1
ATOM 1586 C CA . HIS A 1 197 ? 13.617 -5.194 -10.482 1.00 97.25 197 HIS A CA 1
ATOM 1587 C C . HIS A 1 197 ? 12.292 -5.762 -9.958 1.00 97.25 197 HIS A C 1
ATOM 1589 O O . HIS A 1 197 ? 12.225 -6.953 -9.664 1.00 97.25 197 HIS A O 1
ATOM 1595 N N . LEU A 1 198 ? 11.235 -4.944 -9.868 1.00 96.38 198 LEU A N 1
ATOM 1596 C CA . LEU A 1 198 ? 9.900 -5.444 -9.547 1.00 96.38 198 LEU A CA 1
ATOM 1597 C C . LEU A 1 198 ? 9.268 -6.181 -10.737 1.00 96.38 198 LEU A C 1
ATOM 1599 O O . LEU A 1 198 ? 8.387 -6.996 -10.517 1.00 96.38 198 LEU A O 1
ATOM 1603 N N . ARG A 1 199 ? 9.720 -5.976 -11.986 1.00 95.44 199 ARG A N 1
ATOM 1604 C CA . ARG A 1 199 ? 9.231 -6.724 -13.168 1.00 95.44 199 ARG A CA 1
ATOM 1605 C C . ARG A 1 199 ? 7.700 -6.797 -13.215 1.00 95.44 199 ARG A C 1
ATOM 1607 O O . ARG A 1 199 ? 7.109 -7.876 -13.252 1.00 95.44 199 ARG A O 1
ATOM 1614 N N . PHE A 1 200 ? 7.047 -5.641 -13.125 1.00 93.88 200 PHE A N 1
ATOM 1615 C CA . PHE A 1 200 ? 5.598 -5.554 -12.930 1.00 93.88 200 PHE A CA 1
ATOM 1616 C C . PHE A 1 200 ? 4.787 -6.316 -13.982 1.00 93.88 200 PHE A C 1
ATOM 1618 O O . PHE A 1 200 ? 3.750 -6.879 -13.652 1.00 93.88 200 PHE A O 1
ATOM 1625 N N . GLU A 1 201 ? 5.269 -6.378 -15.219 1.00 90.38 201 GLU A N 1
ATOM 1626 C CA . GLU A 1 201 ? 4.656 -7.109 -16.328 1.00 90.38 201 GLU A CA 1
ATOM 1627 C C . GLU A 1 201 ? 4.575 -8.625 -16.082 1.00 90.38 201 GLU A C 1
ATOM 1629 O O . GLU A 1 201 ? 3.686 -9.286 -16.615 1.00 90.38 201 GLU A O 1
ATOM 1634 N N . GLU A 1 202 ? 5.476 -9.167 -15.264 1.00 93.56 202 GLU A N 1
ATOM 1635 C CA . GLU A 1 202 ? 5.572 -10.596 -14.953 1.00 93.56 202 GLU A CA 1
ATOM 1636 C C . GLU A 1 202 ? 5.029 -10.930 -13.561 1.00 93.56 202 GLU A C 1
ATOM 1638 O O . GLU A 1 202 ? 4.483 -12.010 -13.342 1.00 93.56 202 GLU A O 1
ATOM 1643 N N . CYS A 1 203 ? 5.189 -10.005 -12.613 1.00 95.31 203 CYS A N 1
ATOM 1644 C CA . CYS A 1 203 ? 4.933 -10.249 -11.197 1.00 95.31 203 CYS A CA 1
ATOM 1645 C C . CYS A 1 203 ? 3.576 -9.721 -10.709 1.00 95.31 203 CYS A C 1
ATOM 1647 O O . CYS A 1 203 ? 3.117 -10.134 -9.642 1.00 95.31 203 CYS A O 1
ATOM 1649 N N . LEU A 1 204 ? 2.924 -8.808 -11.441 1.00 94.50 204 LEU A N 1
ATOM 1650 C CA . LEU A 1 204 ? 1.568 -8.386 -11.093 1.00 94.50 204 LEU A CA 1
ATOM 1651 C C . LEU A 1 204 ? 0.571 -9.489 -11.426 1.00 94.50 204 LEU A C 1
ATOM 1653 O O . LEU A 1 204 ? 0.435 -9.907 -12.575 1.00 94.50 204 LEU A O 1
ATOM 1657 N N . VAL A 1 205 ? -0.192 -9.899 -10.419 1.00 94.75 205 VAL A N 1
ATOM 1658 C CA . VAL A 1 205 ? -1.207 -10.942 -10.563 1.00 94.75 205 VAL A CA 1
ATOM 1659 C C . VAL A 1 205 ? -2.600 -10.339 -10.508 1.00 94.75 205 VAL A C 1
ATOM 1661 O O . VAL A 1 205 ? -2.887 -9.472 -9.682 1.00 94.75 205 VAL A O 1
ATOM 1664 N N . HIS A 1 206 ? -3.482 -10.794 -11.395 1.00 93.81 206 HIS A N 1
ATOM 1665 C CA . HIS A 1 206 ? -4.901 -10.469 -11.302 1.00 93.81 206 HIS A CA 1
ATOM 1666 C C . HIS A 1 206 ? -5.514 -11.139 -10.073 1.00 93.81 206 HIS A C 1
ATOM 1668 O O . HIS A 1 206 ? -5.175 -12.275 -9.738 1.00 93.81 206 HIS A O 1
ATOM 1674 N N . VAL A 1 207 ? -6.469 -10.454 -9.445 1.00 93.69 207 VAL A N 1
ATOM 1675 C CA . VAL A 1 207 ? -7.382 -11.132 -8.519 1.00 93.69 207 VAL A CA 1
ATOM 1676 C C . VAL A 1 207 ? -8.169 -12.223 -9.257 1.00 93.69 207 VAL A C 1
ATOM 1678 O O . VAL A 1 207 ? -8.391 -12.081 -10.467 1.00 93.69 207 VAL A O 1
ATOM 1681 N N . PRO A 1 208 ? -8.596 -13.290 -8.559 1.00 93.19 208 PRO A N 1
ATOM 1682 C CA . PRO A 1 208 ? -9.458 -14.313 -9.143 1.00 93.19 208 PRO A CA 1
ATOM 1683 C C . PRO A 1 208 ? -10.758 -13.733 -9.712 1.00 93.19 208 PRO A C 1
ATOM 1685 O O . PRO A 1 208 ? -11.133 -12.597 -9.410 1.00 93.19 208 PRO A O 1
ATOM 1688 N N . ASP A 1 209 ? -11.463 -14.539 -10.505 1.00 94.75 209 ASP A N 1
ATOM 1689 C CA . ASP A 1 209 ? -12.830 -14.227 -10.916 1.00 94.75 209 ASP A CA 1
ATOM 1690 C C . ASP A 1 209 ? -13.707 -14.032 -9.674 1.00 94.75 209 ASP A C 1
ATOM 1692 O O . ASP A 1 209 ? -13.742 -14.883 -8.785 1.00 94.75 209 ASP A O 1
ATOM 1696 N N . ILE A 1 210 ? -14.407 -12.902 -9.631 1.00 94.50 210 ILE A N 1
ATOM 1697 C CA . ILE A 1 210 ? -15.269 -12.509 -8.516 1.00 94.50 210 ILE A CA 1
ATOM 1698 C C . ILE A 1 210 ? -16.729 -12.433 -8.956 1.00 94.50 210 ILE A C 1
ATOM 1700 O O . ILE A 1 210 ? -17.041 -12.025 -10.078 1.00 94.50 210 ILE A O 1
ATOM 1704 N N . ASN A 1 211 ? -17.627 -12.772 -8.040 1.00 96.25 211 ASN A N 1
ATOM 1705 C CA . ASN A 1 211 ? -19.076 -12.687 -8.165 1.00 96.25 211 ASN A CA 1
ATOM 1706 C C . ASN A 1 211 ? -19.653 -11.683 -7.154 1.00 96.25 211 ASN A C 1
ATOM 1708 O O . ASN A 1 211 ? -18.990 -11.346 -6.173 1.00 96.25 211 ASN A O 1
ATOM 1712 N N . PRO A 1 212 ? -20.892 -11.195 -7.353 1.00 96.12 212 PRO A N 1
ATOM 1713 C CA . PRO A 1 212 ? -21.552 -10.336 -6.377 1.00 96.12 212 PRO A CA 1
ATOM 1714 C C . PRO A 1 212 ? -21.556 -10.955 -4.972 1.00 96.12 212 PRO A C 1
ATOM 1716 O O . PRO A 1 212 ? -21.972 -12.098 -4.802 1.00 96.12 212 PRO A O 1
ATOM 1719 N N . GLY A 1 213 ? -21.114 -10.183 -3.979 1.00 95.81 213 GLY A N 1
ATOM 1720 C CA . GLY A 1 213 ? -20.946 -10.627 -2.593 1.00 95.81 213 GLY A CA 1
ATOM 1721 C C . GLY A 1 213 ? -19.519 -11.045 -2.229 1.00 95.81 213 GLY A C 1
ATOM 1722 O O . GLY A 1 213 ? -19.168 -10.980 -1.052 1.00 95.81 213 GLY A O 1
ATOM 1723 N N . ASP A 1 214 ? -18.673 -11.385 -3.207 1.00 96.88 214 ASP A N 1
ATOM 1724 C CA . ASP A 1 214 ? -17.261 -11.664 -2.947 1.00 96.88 214 ASP A CA 1
ATOM 1725 C C . ASP A 1 214 ? -16.536 -10.397 -2.475 1.00 96.88 214 ASP A C 1
ATOM 1727 O O . ASP A 1 214 ? -16.845 -9.274 -2.890 1.00 96.88 214 ASP A O 1
ATOM 1731 N N . THR A 1 215 ? -15.528 -10.573 -1.622 1.00 96.81 215 THR A N 1
ATOM 1732 C CA . THR A 1 215 ? -14.696 -9.471 -1.124 1.00 96.81 215 THR A CA 1
ATOM 1733 C C . THR A 1 215 ? -13.229 -9.722 -1.417 1.00 96.81 215 THR A C 1
ATOM 1735 O O . THR A 1 215 ? -12.745 -10.840 -1.242 1.00 96.81 215 THR A O 1
ATOM 1738 N N . VAL A 1 216 ? -12.509 -8.671 -1.796 1.00 96.62 216 VAL A N 1
ATOM 1739 C CA . VAL A 1 216 ? -11.060 -8.704 -2.017 1.00 96.62 216 VAL A CA 1
ATOM 1740 C C . VAL A 1 216 ? -10.389 -7.784 -1.010 1.00 96.62 216 VAL A C 1
ATOM 1742 O O . VAL A 1 216 ? -10.825 -6.646 -0.847 1.00 96.62 216 VAL A O 1
ATOM 1745 N N . TRP A 1 217 ? -9.310 -8.262 -0.389 1.00 97.44 217 TRP A N 1
ATOM 1746 C CA . TRP A 1 217 ? -8.546 -7.537 0.626 1.00 97.44 217 TRP A CA 1
ATOM 1747 C C . TRP A 1 217 ? -7.048 -7.614 0.340 1.00 97.44 217 TRP A C 1
ATOM 1749 O O . TRP A 1 217 ? -6.552 -8.652 -0.096 1.00 97.44 217 TRP A O 1
ATOM 1759 N N . TRP A 1 218 ? -6.321 -6.529 0.596 1.00 97.62 218 TRP A N 1
ATOM 1760 C CA . TRP A 1 218 ? -4.862 -6.485 0.500 1.00 97.62 218 TRP A CA 1
ATOM 1761 C C . TRP A 1 218 ? -4.266 -5.621 1.609 1.00 97.62 218 TRP A C 1
ATOM 1763 O O . TRP A 1 218 ? -4.871 -4.644 2.053 1.00 97.62 218 TRP A O 1
ATOM 1773 N N . HIS A 1 219 ? -3.080 -6.014 2.067 1.00 97.62 219 HIS A N 1
ATOM 1774 C CA . HIS A 1 219 ? -2.340 -5.329 3.123 1.00 97.62 219 HIS A CA 1
ATOM 1775 C C . HIS A 1 219 ? -2.024 -3.872 2.736 1.00 97.62 219 HIS A C 1
ATOM 1777 O O . HIS A 1 219 ? -1.832 -3.566 1.556 1.00 97.62 219 HIS A O 1
ATOM 1783 N N . SER A 1 220 ? -1.958 -2.975 3.726 1.00 96.06 220 SER A N 1
ATOM 1784 C CA . SER A 1 220 ? -1.817 -1.521 3.538 1.00 96.06 220 SER A CA 1
ATOM 1785 C C . SER A 1 220 ? -0.643 -1.101 2.647 1.00 96.06 220 SER A C 1
ATOM 1787 O O . SER A 1 220 ? -0.744 -0.111 1.929 1.00 96.06 220 SER A O 1
ATOM 1789 N N . ASP A 1 221 ? 0.451 -1.865 2.686 1.00 97.06 221 ASP A N 1
ATOM 1790 C CA . ASP A 1 221 ? 1.676 -1.612 1.917 1.00 97.06 221 ASP A CA 1
ATOM 1791 C C . ASP A 1 221 ? 1.822 -2.487 0.649 1.00 97.06 221 ASP A C 1
ATOM 1793 O O . ASP A 1 221 ? 2.887 -2.524 0.034 1.00 97.06 221 ASP A O 1
ATOM 1797 N N . VAL A 1 222 ? 0.775 -3.207 0.228 1.00 97.19 222 VAL A N 1
ATOM 1798 C CA . VAL A 1 222 ? 0.793 -3.929 -1.059 1.00 97.19 222 VAL A CA 1
ATOM 1799 C C . VAL A 1 222 ? 0.806 -2.927 -2.208 1.00 97.19 222 VAL A C 1
ATOM 1801 O O . VAL A 1 222 ? -0.018 -2.012 -2.253 1.00 97.19 222 VAL A O 1
ATOM 1804 N N . SER A 1 223 ? 1.689 -3.149 -3.185 1.00 97.06 223 SER A N 1
ATOM 1805 C CA . SER A 1 223 ? 1.578 -2.452 -4.462 1.00 97.06 223 SER A CA 1
ATOM 1806 C C . SER A 1 223 ? 0.418 -3.017 -5.267 1.00 97.06 223 SER A C 1
ATOM 1808 O O . SER A 1 223 ? 0.339 -4.222 -5.522 1.00 97.06 223 SER A O 1
ATOM 1810 N N . ILE A 1 224 ? -0.472 -2.123 -5.677 1.00 96.25 224 ILE A N 1
ATOM 1811 C CA . ILE A 1 224 ? -1.621 -2.433 -6.510 1.00 96.25 224 ILE A CA 1
ATOM 1812 C C . ILE A 1 224 ? -1.533 -1.688 -7.835 1.00 96.25 224 ILE A C 1
ATOM 1814 O O . ILE A 1 224 ? -0.991 -0.589 -7.928 1.00 96.25 224 ILE A O 1
ATOM 1818 N N . ALA A 1 225 ? -2.118 -2.268 -8.870 1.00 93.69 225 ALA A N 1
ATOM 1819 C CA . ALA A 1 225 ? -2.314 -1.609 -10.149 1.00 93.69 225 ALA A CA 1
ATOM 1820 C C . ALA A 1 225 ? -3.727 -1.883 -10.653 1.00 93.69 225 ALA A C 1
ATOM 1822 O O . ALA A 1 225 ? -4.404 -2.825 -10.239 1.00 93.69 225 ALA A O 1
ATOM 1823 N N . ARG A 1 226 ? -4.194 -1.061 -11.583 1.00 85.06 226 ARG A N 1
ATOM 1824 C CA . ARG A 1 226 ? -5.411 -1.337 -12.340 1.00 85.06 226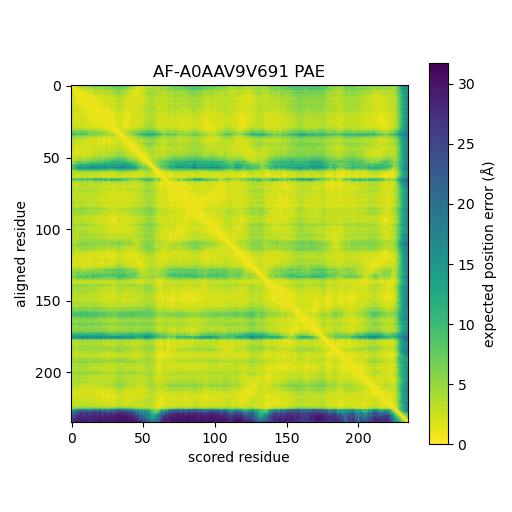 ARG A CA 1
ATOM 1825 C C . ARG A 1 226 ? -5.051 -1.323 -13.801 1.00 85.06 226 ARG A C 1
ATOM 1827 O O . ARG A 1 226 ? -4.738 -0.270 -14.356 1.00 85.06 226 ARG A O 1
ATOM 1834 N N . ASN A 1 227 ? -5.110 -2.497 -14.405 1.00 69.38 227 ASN A N 1
ATOM 1835 C CA . ASN A 1 227 ? -4.846 -2.615 -15.819 1.00 69.38 227 ASN A CA 1
ATOM 1836 C C . ASN A 1 227 ? -6.030 -2.063 -16.629 1.00 69.38 227 ASN A C 1
ATOM 1838 O O . ASN A 1 227 ? -7.188 -2.068 -16.191 1.00 69.38 227 ASN A O 1
ATOM 1842 N N . THR A 1 228 ? -5.731 -1.573 -17.822 1.00 55.25 228 THR A N 1
ATOM 1843 C CA . THR A 1 228 ? -6.743 -1.287 -18.827 1.00 55.25 228 THR A CA 1
ATOM 1844 C C . THR A 1 228 ? -7.343 -2.612 -19.310 1.00 55.25 228 THR A C 1
ATOM 1846 O O . THR A 1 228 ? -6.762 -3.690 -19.180 1.00 55.25 228 THR A O 1
ATOM 1849 N N . SER A 1 229 ? -8.516 -2.541 -19.927 1.00 46.47 229 SER A N 1
ATOM 1850 C CA . SER A 1 229 ? -9.073 -3.651 -20.704 1.00 46.47 229 SER A CA 1
ATOM 1851 C C . SER A 1 229 ? -8.335 -3.866 -22.043 1.00 46.47 229 SER A C 1
ATOM 1853 O O . SER A 1 229 ? -8.802 -4.641 -22.873 1.00 46.47 229 SER A O 1
ATOM 1855 N N . ARG A 1 230 ? -7.192 -3.189 -22.269 1.00 36.16 230 ARG A N 1
ATOM 1856 C CA . ARG A 1 230 ? -6.347 -3.260 -23.472 1.00 36.16 230 ARG A CA 1
ATOM 1857 C C . ARG A 1 230 ? -4.900 -2.831 -23.170 1.00 36.16 230 ARG A C 1
ATOM 1859 O O . ARG A 1 230 ? -4.537 -1.688 -23.414 1.00 36.16 230 ARG A O 1
ATOM 1866 N N . TYR A 1 231 ? -4.070 -3.745 -22.681 1.00 38.72 231 TYR A N 1
ATOM 1867 C CA . TYR A 1 231 ? -2.679 -3.801 -23.143 1.00 38.72 231 TYR A CA 1
ATOM 1868 C C . TYR A 1 231 ? -2.589 -5.036 -24.031 1.00 38.72 231 TYR A C 1
ATOM 1870 O O . TYR A 1 231 ? -2.296 -6.145 -23.584 1.00 38.72 231 TYR A O 1
ATOM 1878 N N . THR A 1 232 ? -2.999 -4.848 -25.279 1.00 30.39 232 THR A N 1
ATOM 1879 C CA . THR A 1 232 ? -2.569 -5.676 -26.398 1.00 30.39 232 THR A CA 1
ATOM 1880 C C . THR A 1 232 ? -1.553 -4.821 -27.139 1.00 30.39 232 THR A C 1
ATOM 1882 O O . THR A 1 232 ? -1.957 -3.848 -27.762 1.00 30.39 232 THR A O 1
ATOM 1885 N N . GLU A 1 233 ? -0.279 -5.184 -26.995 1.00 29.38 233 GLU A N 1
ATOM 1886 C CA . GLU A 1 233 ? 0.835 -4.847 -27.893 1.00 29.38 233 GLU A CA 1
ATOM 1887 C C . GLU A 1 233 ? 1.220 -3.353 -28.041 1.00 29.38 233 GLU A C 1
ATOM 1889 O O . GLU A 1 233 ? 0.490 -2.548 -28.606 1.00 29.38 233 GLU A O 1
ATOM 1894 N N . ASN A 1 234 ? 2.462 -3.051 -27.629 1.00 29.64 234 ASN A N 1
ATOM 1895 C CA . ASN A 1 234 ? 3.319 -1.927 -28.055 1.00 29.64 234 ASN A CA 1
ATOM 1896 C C . ASN A 1 234 ? 3.079 -0.500 -27.515 1.00 29.64 234 ASN A C 1
ATOM 1898 O O . ASN A 1 234 ? 2.866 0.398 -28.323 1.00 29.64 234 ASN A O 1
ATOM 1902 N N . GLU A 1 235 ? 3.295 -0.256 -26.210 1.00 30.08 235 GLU A N 1
ATOM 1903 C CA . GLU A 1 235 ? 3.750 1.063 -25.691 1.00 30.08 235 GLU A CA 1
ATOM 1904 C C . GLU A 1 235 ? 4.746 0.964 -24.511 1.00 30.08 235 GLU A C 1
ATOM 1906 O O . GLU A 1 235 ? 4.511 0.237 -23.510 1.00 30.08 235 GLU A O 1
#

pLDDT: mean 91.95, std 11.67, range [29.38, 98.44]

Radius of gyration: 18.83 Å; Cα contacts (8 Å, |Δi|>4): 386; chains: 1; bounding box: 55×31×52 Å

Nearest PDB structures (foldseek):
  7twe-assembly2_B  TM=8.900E-01  e=1.786E-15  Yersinia pestis CO92
  7twe-assembly1_A  TM=8.938E-01  e=7.043E-15  Yersinia pestis CO92
  4rgk-assembly1_A  TM=8.891E-01  e=1.489E-14  Yersinia pestis
  2csg-assembly1_A  TM=8.953E-01  e=6.653E-14  Salmonella enterica subsp. enterica serovar Typhimurium str. LT2
  2dbi-assembly1_A  TM=9.022E-01  e=1.241E-13  Escherichia coli

InterPro domains:
  IPR010856 Gig2-like [PF07350] (1-222)
  IPR010856 Gig2-like [PTHR30613] (2-222)
  IPR027443 Isopenicillin N synthase-like superfamily [G3DSA:2.60.120.330] (1-234)

Secondary structure (DSSP, 8-state):
-B---S-HHHHHHHT-HHHHHHHHHHHTTSB-TTS---SPPP-----B----TT-----EEEEE-S-TTHHHHSHHHHHHTHHHHTT-GGG--TTB-TTGGG--TTSS--TT--SS--SEEEEE-SS-B-TTTT-EEE-S-HHHHHHHHHHGGGEEPPSSGGGTT-GGG-EE-SS----TT--SSS-EE--TTT-GGG-HHHH-EEPPPB-TT-EEEEETT--EEE--S---S--

Sequence (235 aa):
MYAIFDSPMQNAIRSHPDHLKIQRSLNALWHDETGETSPDPLIYYDGVRDRPPNQVFLGLGPHIDAGSLSRWAEPTYRKVYEAVFSGNPEKHDAWDLGVRKDAVQDLFKAQSHSSVFRAFQGWTALTPARAREGSILLYPNVQATVAYMLLRPFFRPPENEADTMDATKWTFDESGCFFPGTWKEQSQYLSRSSHPHLRFEECLVHVPDINPGDTVWWHSDVSIARNTSRYTENE

Mean predicted aligned error: 4.66 Å

Foldseek 3Di:
DAPDFDDPVNVCQCPPPVNQVVQLVLLVLADAPVPPDHSGDDDDTDGDDDDDPPDFDPKFAWFFAFAQPLCPPPPLNVVLQVCLVVPNLVPRDLRYCHSVVVRQSLPQPAPRHDRDDDQKDKDFDQAKDAVLRFFKWWQPDLSCVVSQLVCLQQWDAAPDPVCRQVPVRIDGHPPDPDRPQGDSHHTRHDDCVSRVNSVCVPRIDTDHTDGGGDMDMDGNRITMITDHSDPDDDD

Organism: NCBI:txid3140254